Protein AF-A0A8S0FLB4-F1 (afdb_monomer)

InterPro domains:
  IPR004291 Transposase IS66, central domain [PF03050] (72-172)
  IPR024474 Transposase IS66, zinc-finger binding domain of [PF13005] (16-58)
  IPR052344 Transposase-related protein [PTHR33678] (13-172)

Organism: Escherichia coli (NCBI:txid562)

Mean predicted aligned error: 14.9 Å

Solvent-accessible surface area (backbone atoms only — not comparable to full-atom values): 14509 Å² total; per-residue (Å²): 140,71,99,75,77,83,82,84,63,90,78,92,68,81,71,55,34,93,88,78,64,34,60,53,43,86,70,49,72,49,78,48,67,27,43,29,47,55,95,92,38,83,42,77,51,73,49,75,40,56,32,28,32,22,81,78,73,72,47,76,48,59,72,79,78,80,90,58,91,51,82,94,46,49,61,30,67,52,36,52,51,47,57,51,43,36,40,73,76,65,68,39,52,61,66,58,49,26,52,55,36,41,76,73,76,41,87,50,55,53,68,58,55,50,50,51,51,52,54,50,51,63,70,43,41,67,58,51,52,52,46,49,53,61,47,65,73,56,98,57,73,48,73,46,83,45,78,40,85,36,79,42,87,93,67,91,42,71,43,82,38,53,35,43,40,46,33,51,54,93,67,63,90,88,66,82,73,83,78,93,74,86,65,72,44,77,53,75,60,71,84,72,83,83,78,95,70,89,77,79,89,81,81,86,80,79,84,75,82,80,77,77,84,78,79,84,83,86,78,83,90,80,136

Radius of gyration: 29.09 Å; Cα contacts (8 Å, |Δi|>4): 254; chains: 1; bounding box: 71×47×104 Å

Structure (mmCIF, N/CA/C/O backbone):
data_AF-A0A8S0FLB4-F1
#
_entry.id   AF-A0A8S0FLB4-F1
#
loop_
_atom_site.group_PDB
_atom_site.id
_atom_site.type_symbol
_atom_site.label_atom_id
_atom_site.label_alt_id
_atom_site.label_comp_id
_atom_site.label_asym_id
_atom_site.label_entity_id
_atom_site.label_seq_id
_atom_site.pdbx_PDB_ins_code
_atom_site.Cartn_x
_atom_site.Cartn_y
_atom_site.Cartn_z
_atom_site.occupancy
_atom_site.B_iso_or_equiv
_atom_site.auth_seq_id
_atom_site.auth_comp_id
_atom_site.auth_asym_id
_atom_site.auth_atom_id
_atom_site.pdbx_PDB_model_num
ATOM 1 N N . MET A 1 1 ? -33.479 -27.918 29.014 1.00 42.47 1 MET A N 1
ATOM 2 C CA . MET A 1 1 ? -33.124 -26.835 28.073 1.00 42.47 1 MET A CA 1
ATOM 3 C C . MET A 1 1 ? -31.611 -26.759 28.035 1.00 42.47 1 MET A C 1
ATOM 5 O O . MET A 1 1 ? -30.986 -26.329 28.996 1.00 42.47 1 MET A O 1
ATOM 9 N N . THR A 1 2 ? -31.032 -27.385 27.020 1.00 35.00 2 THR A N 1
ATOM 10 C CA . THR A 1 2 ? -29.591 -27.598 26.844 1.00 35.00 2 THR A CA 1
ATOM 11 C C . THR A 1 2 ? -28.918 -26.334 26.304 1.00 35.00 2 THR A C 1
ATOM 13 O O . THR A 1 2 ? -29.552 -25.548 25.613 1.00 35.00 2 THR A O 1
ATOM 16 N N . LYS A 1 3 ? -27.632 -26.158 26.636 1.00 43.69 3 LYS A N 1
ATOM 17 C CA . LYS A 1 3 ? -26.701 -25.032 26.375 1.00 43.69 3 LYS A CA 1
ATOM 18 C C . LYS A 1 3 ? -26.594 -24.497 24.925 1.00 43.69 3 LYS A C 1
ATOM 20 O O . LYS A 1 3 ? -25.716 -23.686 24.654 1.00 43.69 3 LYS A O 1
ATOM 25 N N . SER A 1 4 ? -27.425 -24.956 23.998 1.00 43.59 4 SER A N 1
ATOM 26 C CA . SER A 1 4 ? -27.161 -24.921 22.556 1.00 43.59 4 SER A CA 1
ATOM 27 C C . SER A 1 4 ? -28.023 -23.932 21.763 1.00 43.59 4 SER A C 1
ATOM 29 O O . SER A 1 4 ? -27.709 -23.684 20.604 1.00 43.59 4 SER A O 1
ATOM 31 N N . ASP A 1 5 ? -29.050 -23.328 22.369 1.00 45.19 5 ASP A N 1
ATOM 32 C CA . ASP A 1 5 ? -30.100 -22.634 21.602 1.00 45.19 5 ASP A CA 1
ATOM 33 C C . ASP A 1 5 ? -29.996 -21.093 21.569 1.00 45.19 5 ASP A C 1
ATOM 35 O O . ASP A 1 5 ? -30.849 -20.445 20.977 1.00 45.19 5 ASP A O 1
ATOM 39 N N . CYS A 1 6 ? -28.960 -20.465 22.146 1.00 46.00 6 CYS A N 1
ATOM 40 C CA . CYS A 1 6 ? -28.871 -18.988 22.177 1.00 46.00 6 CYS A CA 1
ATOM 41 C C . CYS A 1 6 ? -28.207 -18.331 20.950 1.00 46.00 6 CYS A C 1
ATOM 43 O O . CYS A 1 6 ? -28.323 -17.119 20.787 1.00 46.00 6 CYS A O 1
ATOM 45 N N . CYS A 1 7 ? -27.494 -19.076 20.096 1.00 41.84 7 CYS A N 1
ATOM 46 C CA . CYS A 1 7 ? -26.566 -18.468 19.124 1.00 41.84 7 CYS A CA 1
ATOM 47 C C . CYS A 1 7 ? -26.988 -18.558 17.645 1.00 41.84 7 CYS A C 1
ATOM 49 O O . CYS A 1 7 ? -26.191 -18.189 16.785 1.00 41.84 7 CYS A O 1
ATOM 51 N N . LEU A 1 8 ? -28.187 -19.057 17.315 1.00 43.34 8 LEU A N 1
ATOM 52 C CA . LEU A 1 8 ? -28.573 -19.348 15.920 1.00 43.34 8 LEU A CA 1
ATOM 53 C C . LEU A 1 8 ? -29.770 -18.559 15.373 1.00 43.34 8 LEU A C 1
ATOM 55 O O . LEU A 1 8 ? -30.334 -18.943 14.349 1.00 43.34 8 LEU A O 1
ATOM 59 N N . GLN A 1 9 ? -30.113 -17.415 15.959 1.00 38.72 9 GLN A N 1
ATOM 60 C CA . GLN A 1 9 ? -30.953 -16.440 15.269 1.00 38.72 9 GLN A CA 1
ATOM 61 C C . GLN A 1 9 ? -30.295 -15.063 15.308 1.00 38.72 9 GLN A C 1
ATOM 63 O O . GLN A 1 9 ? -30.060 -14.495 16.371 1.00 38.72 9 GLN A O 1
ATOM 68 N N . GLY A 1 10 ? -29.974 -14.552 14.115 1.00 46.53 10 GLY A N 1
ATOM 69 C CA . GLY A 1 10 ? -29.808 -13.121 13.917 1.00 46.53 10 GLY A CA 1
ATOM 70 C C . GLY A 1 10 ? -31.076 -12.404 14.375 1.00 46.53 10 GLY A C 1
ATOM 71 O O . GLY A 1 10 ? -32.164 -12.963 14.263 1.00 46.53 10 GLY A O 1
ATOM 72 N N . ASP A 1 11 ? -30.880 -11.191 14.888 1.00 38.53 11 ASP A N 1
ATOM 73 C CA . ASP A 1 11 ? -31.877 -10.237 15.389 1.00 38.53 11 ASP A CA 1
ATOM 74 C C . ASP A 1 11 ? -31.983 -10.182 16.931 1.00 38.53 11 ASP A C 1
ATOM 76 O O . ASP A 1 11 ? -32.753 -10.876 17.586 1.00 38.53 11 ASP A O 1
ATOM 80 N N . THR A 1 12 ? -31.220 -9.250 17.522 1.00 45.72 12 THR A N 1
ATOM 81 C CA . THR A 1 12 ? -31.458 -8.644 18.855 1.00 45.72 12 THR A CA 1
ATOM 82 C C . THR A 1 12 ? -31.572 -9.582 20.074 1.00 45.72 12 THR A C 1
ATOM 84 O O . THR A 1 12 ? -32.340 -9.307 20.993 1.00 45.72 12 THR A O 1
ATOM 87 N N . SER A 1 13 ? -30.770 -10.648 20.161 1.00 51.31 13 SER A N 1
ATOM 88 C CA . SER A 1 13 ? -30.529 -11.350 21.433 1.00 51.31 13 SER A CA 1
ATOM 89 C C . SER A 1 13 ? -29.308 -10.756 22.148 1.00 51.31 13 SER A C 1
ATOM 91 O O . SER A 1 13 ? -28.282 -10.461 21.533 1.00 51.31 13 SER A O 1
ATOM 93 N N . ALA A 1 14 ? -29.429 -10.506 23.455 1.00 57.78 14 ALA A N 1
ATOM 94 C CA . ALA A 1 14 ? -28.338 -9.960 24.260 1.00 57.78 14 ALA A CA 1
ATOM 95 C C . ALA A 1 14 ? -27.097 -10.870 24.154 1.00 57.78 14 ALA A C 1
ATOM 97 O O . ALA A 1 14 ? -27.236 -12.091 24.271 1.00 57.78 14 ALA A O 1
ATOM 98 N N . PRO A 1 15 ? -25.892 -10.315 23.935 1.00 67.88 15 PRO A N 1
ATOM 99 C CA . PRO A 1 15 ? -24.707 -11.127 23.709 1.00 67.88 15 PRO A CA 1
ATOM 100 C C . PRO A 1 15 ? -24.408 -11.957 24.968 1.00 67.88 15 PRO A C 1
ATOM 102 O O . PRO A 1 15 ? -24.283 -11.428 26.074 1.00 67.88 15 PRO A O 1
ATOM 105 N N . CYS A 1 16 ? -24.339 -13.278 24.807 1.00 80.06 16 CYS A N 1
ATOM 106 C CA . CYS A 1 16 ? -24.062 -14.228 25.882 1.00 80.06 16 CYS A CA 1
ATOM 107 C C . CYS A 1 16 ? -22.583 -14.631 25.893 1.00 80.06 16 CYS A C 1
ATOM 109 O O . CYS A 1 16 ? -21.927 -14.692 24.849 1.00 80.06 16 CYS A O 1
ATOM 111 N N . CYS A 1 17 ? -22.040 -14.941 27.071 1.00 81.75 17 CYS A N 1
ATOM 112 C CA . CYS A 1 17 ? -20.651 -15.377 27.186 1.00 81.75 17 CYS A CA 1
ATOM 113 C C . CYS A 1 17 ? -20.422 -16.710 26.441 1.00 81.75 17 CYS A C 1
ATOM 115 O O . CYS A 1 17 ? -21.109 -17.688 26.743 1.00 81.75 17 CYS A O 1
ATOM 117 N N . PRO A 1 18 ? -19.415 -16.814 25.551 1.00 83.25 18 PRO A N 1
ATOM 118 C CA . PRO A 1 18 ? -19.141 -18.040 24.801 1.00 83.25 18 PRO A CA 1
ATOM 119 C C . PRO A 1 18 ? -18.641 -19.199 25.681 1.00 83.25 18 PRO A C 1
ATOM 121 O O . PRO A 1 18 ? -18.664 -20.343 25.242 1.00 83.25 18 PRO A O 1
ATOM 124 N N . ASN A 1 19 ? -18.195 -18.927 26.914 1.00 82.69 19 ASN A N 1
ATOM 125 C CA . ASN A 1 19 ? -17.649 -19.944 27.817 1.00 82.69 19 ASN A CA 1
ATOM 126 C C . ASN A 1 19 ? -18.710 -20.541 28.765 1.00 82.69 19 ASN A C 1
ATOM 128 O O . ASN A 1 19 ? -18.740 -21.747 29.004 1.00 82.69 19 ASN A O 1
ATOM 132 N N . CYS A 1 20 ?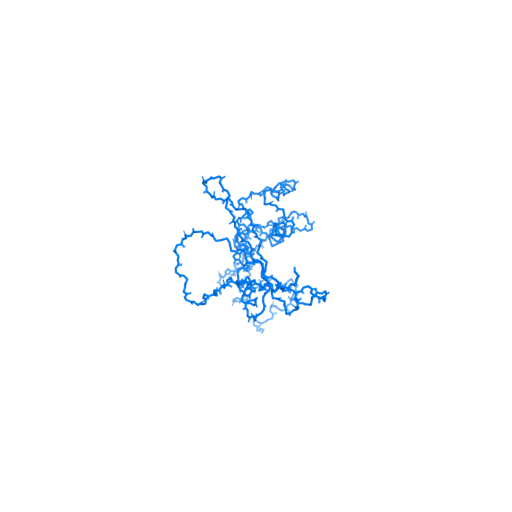 -19.603 -19.708 29.312 1.00 84.69 20 CYS A N 1
ATOM 133 C CA . CYS A 1 20 ? -20.580 -20.135 30.323 1.00 84.69 20 CYS A CA 1
ATOM 134 C C . CYS A 1 20 ? -22.048 -19.849 29.970 1.00 84.69 20 CYS A C 1
ATOM 136 O O . CYS A 1 20 ? -22.928 -20.364 30.656 1.00 84.69 20 CYS A O 1
ATOM 138 N N . GLY A 1 21 ? -22.332 -19.069 28.922 1.00 83.12 21 GLY A N 1
ATOM 139 C CA . GLY A 1 21 ? -23.688 -18.630 28.569 1.00 83.12 21 GLY A CA 1
ATOM 140 C C . GLY A 1 21 ? -24.253 -17.517 29.461 1.00 83.12 21 GLY A C 1
ATOM 141 O O . GLY A 1 21 ? -25.400 -17.124 29.278 1.00 83.12 21 GLY A O 1
ATOM 142 N N . GLY A 1 22 ? -23.468 -17.003 30.415 1.00 85.12 22 GLY A N 1
ATOM 143 C CA . GLY A 1 22 ? -23.874 -15.926 31.317 1.00 85.12 22 GLY A CA 1
ATOM 144 C C . GLY A 1 22 ? -24.030 -14.568 30.625 1.00 85.12 22 GLY A C 1
ATOM 145 O O . GLY A 1 22 ? -23.535 -14.353 29.514 1.00 85.12 22 GLY A O 1
ATOM 146 N N . SER A 1 23 ? -24.695 -13.637 31.311 1.00 85.81 23 SER A N 1
ATOM 147 C CA . SER A 1 23 ? -24.874 -12.255 30.855 1.00 85.81 23 SER A CA 1
ATOM 148 C C . SER A 1 23 ? -23.545 -11.504 30.773 1.00 85.81 23 SER A C 1
ATOM 150 O O . SER A 1 23 ? -22.655 -11.688 31.611 1.00 85.81 23 SER A O 1
ATOM 152 N N . LEU A 1 24 ? -23.435 -10.633 29.774 1.00 87.81 24 LEU A N 1
ATOM 153 C CA . LEU A 1 24 ? -22.288 -9.765 29.553 1.00 87.81 24 LEU A CA 1
ATOM 154 C C . LEU A 1 24 ? -22.575 -8.349 30.066 1.00 87.81 24 LEU A C 1
ATOM 156 O O . LEU A 1 24 ? -23.617 -7.772 29.761 1.00 87.81 24 LEU A O 1
ATOM 160 N N . SER A 1 25 ? -21.646 -7.795 30.843 1.00 88.12 25 SER A N 1
ATOM 161 C CA . SER A 1 25 ? -21.646 -6.397 31.275 1.00 88.12 25 SER A CA 1
ATOM 162 C C . SER A 1 25 ? -20.598 -5.603 30.503 1.00 88.12 25 SER A C 1
ATOM 164 O O . SER A 1 25 ? -19.469 -6.069 30.335 1.00 88.12 25 SER A O 1
ATOM 166 N N . TYR A 1 26 ? -20.945 -4.386 30.093 1.00 90.12 26 TYR A N 1
ATOM 167 C CA . TYR A 1 26 ? -20.016 -3.480 29.425 1.00 90.12 26 TYR A CA 1
ATOM 168 C C . TYR A 1 26 ? -18.814 -3.149 30.322 1.00 90.12 26 TYR A C 1
ATOM 170 O O . TYR A 1 26 ? -18.984 -2.771 31.481 1.00 90.12 26 TYR A O 1
ATOM 178 N N . LEU A 1 27 ? -17.605 -3.281 29.773 1.00 90.94 27 LEU A N 1
ATOM 179 C CA . LEU A 1 27 ? -16.347 -2.965 30.457 1.00 90.94 27 LEU A CA 1
ATOM 180 C C . LEU A 1 27 ? -15.672 -1.721 29.867 1.00 90.94 27 LEU A C 1
ATOM 182 O O . LEU A 1 27 ? -15.062 -0.939 30.592 1.00 90.94 27 LEU A O 1
ATOM 186 N N . GLY A 1 28 ? -15.747 -1.544 28.549 1.00 91.44 28 GLY A N 1
ATOM 187 C CA . GLY A 1 28 ? -15.096 -0.439 27.850 1.00 91.44 28 GLY A CA 1
ATOM 188 C C . GLY A 1 28 ? -15.087 -0.645 26.342 1.00 91.44 28 GLY A C 1
ATOM 189 O O . GLY A 1 28 ? -15.639 -1.616 25.838 1.00 91.44 28 GLY A O 1
ATOM 190 N N . GLU A 1 29 ? -14.406 0.227 25.611 1.00 91.94 29 GLU A N 1
ATOM 191 C CA . GLU A 1 29 ? -14.283 0.132 24.157 1.00 91.94 29 GLU A CA 1
ATOM 192 C C . GLU A 1 29 ? -12.835 0.334 23.705 1.00 91.94 29 GLU A C 1
ATOM 194 O O . GLU A 1 29 ? -12.103 1.153 24.258 1.00 91.94 29 GLU A O 1
ATOM 199 N N . ASP A 1 30 ? -12.416 -0.415 22.683 1.00 90.12 30 ASP A N 1
ATOM 200 C CA . ASP A 1 30 ? -11.201 -0.114 21.928 1.00 90.12 30 ASP A CA 1
ATOM 201 C C . ASP A 1 30 ? -11.575 0.552 20.612 1.00 90.12 30 ASP A C 1
ATOM 203 O O . ASP A 1 30 ? -12.283 -0.026 19.782 1.00 90.12 30 ASP A O 1
ATOM 207 N N . ILE A 1 31 ? -11.026 1.739 20.385 1.00 89.12 31 ILE A N 1
ATOM 208 C CA . ILE A 1 31 ? -11.224 2.499 19.157 1.00 89.12 31 ILE A CA 1
ATOM 209 C C . ILE A 1 31 ? -9.984 2.364 18.286 1.00 89.12 31 ILE A C 1
ATOM 211 O O . ILE A 1 31 ? -8.858 2.550 18.748 1.00 89.12 31 ILE A O 1
ATOM 215 N N . ALA A 1 32 ? -10.186 2.086 17.004 1.00 88.69 32 ALA A N 1
ATOM 216 C CA . ALA A 1 32 ? -9.110 2.120 16.033 1.00 88.69 32 ALA A CA 1
ATOM 217 C C . ALA A 1 32 ? -9.559 2.823 14.751 1.00 88.69 32 ALA A C 1
ATOM 219 O O . ALA A 1 32 ? -10.580 2.472 14.162 1.00 88.69 32 ALA A O 1
ATOM 220 N N . GLU A 1 33 ? -8.768 3.791 14.301 1.00 90.50 33 GLU A N 1
ATOM 221 C CA . GLU A 1 33 ? -9.057 4.594 13.113 1.00 90.50 33 GLU A CA 1
ATOM 222 C C . GLU A 1 33 ? -8.217 4.142 11.919 1.00 90.50 33 GLU A C 1
ATOM 224 O O . GLU A 1 33 ? -7.073 3.695 12.072 1.00 90.50 33 GLU A O 1
ATOM 229 N N . GLN A 1 34 ? -8.805 4.230 10.726 1.00 91.56 34 GLN A N 1
ATOM 230 C CA . GLN A 1 34 ? -8.146 3.944 9.456 1.00 91.56 34 GLN A CA 1
ATOM 231 C C . GLN A 1 34 ? -8.560 4.967 8.402 1.00 91.56 34 GLN A C 1
ATOM 233 O O . GLN A 1 34 ? -9.740 5.256 8.237 1.00 91.56 34 GLN A O 1
ATOM 238 N N . LEU A 1 35 ? -7.591 5.484 7.660 1.00 93.56 35 LEU A N 1
ATOM 239 C CA . LEU A 1 35 ? -7.797 6.352 6.515 1.00 93.56 35 LEU A CA 1
ATOM 240 C C . LEU A 1 35 ? -8.009 5.503 5.258 1.00 93.56 35 LEU A C 1
ATOM 242 O O . LEU A 1 35 ? -7.109 4.773 4.841 1.00 93.56 35 LEU A O 1
ATOM 246 N N . GLU A 1 36 ? -9.175 5.636 4.637 1.00 93.44 36 GLU A N 1
ATOM 247 C CA . GLU A 1 36 ? -9.563 4.898 3.439 1.00 93.44 36 GLU A CA 1
ATOM 248 C C . GLU A 1 36 ? -9.956 5.847 2.306 1.00 93.44 36 GLU A C 1
ATOM 250 O O . GLU A 1 36 ? -10.497 6.931 2.534 1.00 93.44 36 GLU A O 1
ATOM 255 N N . LEU A 1 37 ? -9.702 5.426 1.067 1.00 91.62 37 LEU A N 1
ATOM 256 C CA . LEU A 1 37 ? -10.166 6.127 -0.125 1.00 91.62 37 LEU A CA 1
ATOM 257 C C . LEU A 1 37 ? -11.398 5.416 -0.697 1.00 91.62 37 LEU A C 1
ATOM 259 O O . LEU A 1 37 ? -11.286 4.360 -1.317 1.00 91.62 37 LEU A O 1
ATOM 263 N N . MET A 1 38 ? -12.578 6.009 -0.518 1.00 88.62 38 MET A N 1
ATOM 264 C CA . MET A 1 38 ? -13.850 5.473 -1.008 1.00 88.62 38 MET A CA 1
ATOM 265 C C . MET A 1 38 ? -14.463 6.420 -2.031 1.00 88.62 38 MET A C 1
ATOM 267 O O . MET A 1 38 ? -14.757 7.569 -1.708 1.00 88.62 38 MET A O 1
ATOM 271 N N . ARG A 1 39 ? -14.706 5.935 -3.257 1.00 86.19 39 ARG A N 1
ATOM 272 C CA . ARG A 1 39 ? -15.310 6.735 -4.344 1.00 86.19 39 ARG A CA 1
ATOM 273 C C . ARG A 1 39 ? -14.585 8.079 -4.545 1.00 86.19 39 ARG A C 1
ATOM 275 O O . ARG A 1 39 ? -15.220 9.124 -4.626 1.00 86.19 39 ARG A O 1
ATOM 282 N N . SER A 1 40 ? -13.251 8.039 -4.556 1.00 84.06 40 SER A N 1
ATOM 283 C CA . SER A 1 40 ? -12.369 9.214 -4.687 1.00 84.06 40 SER A CA 1
ATOM 284 C C . SER A 1 40 ? -12.436 10.233 -3.542 1.00 84.06 40 SER A C 1
ATOM 286 O O . SER A 1 40 ? -11.874 11.315 -3.673 1.00 84.06 40 SER A O 1
ATOM 288 N N . ALA A 1 41 ? -13.076 9.897 -2.421 1.00 89.19 41 ALA A N 1
ATOM 289 C CA . ALA A 1 41 ? -13.099 10.717 -1.218 1.00 89.19 41 ALA A CA 1
ATOM 290 C C . ALA A 1 41 ? -12.358 10.018 -0.078 1.00 89.19 41 ALA A C 1
ATOM 292 O O . ALA A 1 41 ? -12.551 8.823 0.173 1.00 89.19 41 ALA A O 1
ATOM 293 N N . PHE A 1 42 ? -11.526 10.776 0.629 1.00 92.38 42 PHE A N 1
ATOM 294 C CA . PHE A 1 42 ? -10.889 10.307 1.849 1.00 92.38 42 PHE A CA 1
ATOM 295 C C . PHE A 1 42 ? -11.908 10.226 2.982 1.00 92.38 42 PHE A C 1
ATOM 297 O O . PHE A 1 42 ? -12.684 11.155 3.211 1.00 92.38 42 PHE A O 1
ATOM 304 N N . ARG A 1 43 ? -11.914 9.097 3.688 1.00 92.31 43 ARG A N 1
ATOM 305 C CA . ARG A 1 43 ? -12.780 8.847 4.840 1.00 92.31 43 ARG A CA 1
ATOM 306 C C . ARG A 1 43 ? -11.974 8.223 5.962 1.00 92.31 43 ARG A C 1
ATOM 308 O O . ARG A 1 43 ? -11.092 7.406 5.715 1.00 92.31 43 ARG A O 1
ATOM 315 N N . VAL A 1 44 ? -12.320 8.574 7.194 1.00 93.38 44 VAL A N 1
ATOM 316 C CA . VAL A 1 44 ? -11.804 7.896 8.383 1.00 93.38 44 VAL A CA 1
ATOM 317 C C . VAL A 1 44 ? -12.826 6.848 8.804 1.00 93.38 44 VAL A C 1
ATOM 319 O O . VAL A 1 44 ? -13.957 7.173 9.160 1.00 93.38 44 VAL A O 1
ATOM 322 N N . ILE A 1 45 ? -12.439 5.580 8.725 1.00 90.88 45 ILE A N 1
ATOM 323 C CA . ILE A 1 45 ? -13.215 4.449 9.221 1.00 90.88 45 ILE A CA 1
ATOM 324 C C . ILE A 1 45 ? -12.798 4.216 10.669 1.00 90.88 45 ILE A C 1
ATOM 326 O O . ILE A 1 45 ? -11.675 3.789 10.947 1.00 90.88 45 ILE A O 1
ATOM 330 N N . ARG A 1 46 ? -13.712 4.500 11.596 1.00 91.88 46 ARG A N 1
ATOM 331 C CA . ARG A 1 46 ? -13.535 4.239 13.024 1.00 91.88 46 ARG A CA 1
ATOM 332 C C . ARG A 1 46 ? -14.148 2.885 13.361 1.00 91.88 46 ARG A C 1
ATOM 334 O O . ARG A 1 46 ? -15.360 2.714 13.291 1.00 91.88 46 ARG A O 1
ATOM 341 N N . THR A 1 47 ? -13.306 1.922 13.718 1.00 89.62 47 THR A N 1
ATOM 342 C CA . THR A 1 47 ? -13.747 0.620 14.225 1.00 89.62 47 THR A CA 1
ATOM 343 C C . THR A 1 47 ? -13.794 0.686 15.744 1.00 89.62 47 THR A C 1
ATOM 345 O O . THR A 1 47 ? -12.753 0.856 16.380 1.00 89.62 47 THR A O 1
ATOM 348 N N . VAL A 1 48 ? -14.989 0.555 16.315 1.00 91.75 48 VAL A N 1
ATOM 349 C CA . VAL A 1 48 ? -15.203 0.478 17.764 1.00 91.75 48 VAL A CA 1
ATOM 350 C C . VAL A 1 48 ? -15.409 -0.986 18.135 1.00 91.75 48 VAL A C 1
ATOM 352 O O . VAL A 1 48 ? -16.253 -1.664 17.552 1.00 91.75 48 VAL A O 1
ATOM 355 N N . ARG A 1 49 ? -14.592 -1.495 19.057 1.00 90.00 49 ARG A N 1
ATOM 356 C CA . ARG A 1 49 ? -14.675 -2.869 19.562 1.00 90.00 49 ARG A CA 1
ATOM 357 C C . ARG A 1 49 ? -14.958 -2.829 21.049 1.00 90.00 49 ARG A C 1
ATOM 359 O O . ARG A 1 49 ? -14.042 -2.641 21.851 1.00 90.00 49 ARG A O 1
ATOM 366 N N . GLU A 1 50 ? -16.219 -3.021 21.394 1.00 92.06 50 GLU A N 1
ATOM 367 C CA . GLU A 1 50 ? -16.658 -3.103 22.780 1.00 92.06 50 GLU A CA 1
ATOM 368 C C . GLU A 1 50 ? -16.045 -4.318 23.479 1.00 92.06 50 GLU A C 1
ATOM 370 O O . GLU A 1 50 ? -15.956 -5.418 22.925 1.00 92.06 50 GLU A O 1
ATOM 375 N N . LYS A 1 51 ? -15.614 -4.090 24.712 1.00 91.25 51 LYS A N 1
ATOM 376 C CA . LYS A 1 51 ? -15.168 -5.091 25.665 1.00 91.25 51 LYS A CA 1
ATOM 377 C C . LYS A 1 51 ? -16.304 -5.336 26.632 1.00 91.25 51 LYS A C 1
ATOM 379 O O . LYS A 1 51 ? -16.818 -4.407 27.255 1.00 91.25 51 LYS A O 1
ATOM 384 N N . HIS A 1 52 ? -16.624 -6.603 26.797 1.00 90.31 52 HIS A N 1
ATOM 385 C CA . HIS A 1 52 ? -17.634 -7.063 27.725 1.00 90.31 52 HIS A CA 1
ATOM 386 C C . HIS A 1 52 ? -16.999 -8.021 28.726 1.00 90.31 52 HIS A C 1
ATOM 388 O O . HIS A 1 52 ? -16.149 -8.826 28.357 1.00 90.31 52 HIS A O 1
ATOM 394 N N . ALA A 1 53 ? -17.392 -7.942 29.990 1.00 90.69 53 ALA A N 1
ATOM 395 C CA . ALA A 1 53 ? -17.004 -8.895 31.024 1.00 90.69 53 ALA A CA 1
ATOM 396 C C . ALA A 1 53 ? -18.201 -9.788 31.361 1.00 90.69 53 ALA A C 1
ATOM 398 O O . ALA A 1 53 ? -19.332 -9.311 31.445 1.00 90.69 53 ALA A O 1
ATOM 399 N N . CYS A 1 54 ? -17.979 -11.087 31.535 1.00 90.12 54 CYS A N 1
ATOM 400 C CA . CYS A 1 54 ? -19.034 -11.980 31.996 1.00 90.12 54 CYS A CA 1
ATOM 401 C C . CYS A 1 54 ? -19.197 -11.895 33.513 1.00 90.12 54 CYS A C 1
ATOM 403 O O . CYS A 1 54 ? -18.232 -12.084 34.244 1.00 90.12 54 CYS A O 1
ATOM 405 N N . THR A 1 55 ? -2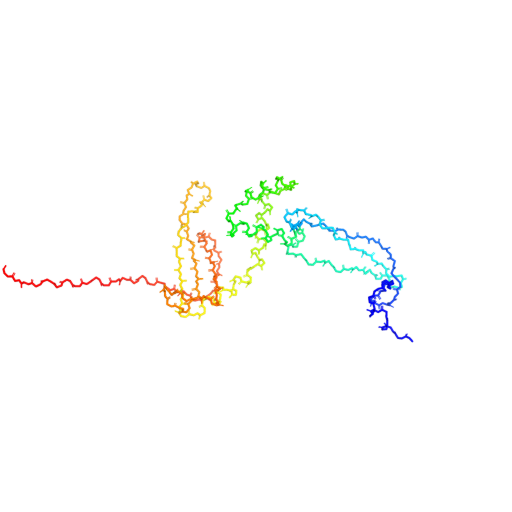0.431 -11.724 33.984 1.00 86.88 55 THR A N 1
ATOM 406 C CA . THR A 1 55 ? -20.745 -11.622 35.419 1.00 86.88 55 THR A CA 1
ATOM 407 C C . THR A 1 55 ? -20.650 -12.944 36.190 1.00 86.88 55 THR A C 1
ATOM 409 O O . THR A 1 55 ? -20.739 -12.938 37.412 1.00 86.88 55 THR A O 1
ATOM 412 N N . GLN A 1 56 ? -20.515 -14.087 35.504 1.00 87.38 56 GLN A N 1
ATOM 413 C CA . GLN A 1 56 ? -20.476 -15.416 36.134 1.00 87.38 56 GLN A CA 1
ATOM 414 C C . GLN A 1 56 ? -19.081 -16.044 36.193 1.00 87.38 56 GLN A C 1
ATOM 416 O O . GLN A 1 56 ? -18.836 -16.896 37.041 1.00 87.38 56 GLN A O 1
ATOM 421 N N . CYS A 1 57 ? -18.193 -15.702 35.259 1.00 88.50 57 CYS A N 1
ATOM 422 C CA . CYS A 1 57 ? -16.882 -16.346 35.131 1.00 88.50 57 CYS A CA 1
ATOM 423 C C . CYS A 1 57 ? -15.728 -15.354 34.957 1.00 88.50 57 CYS A C 1
ATOM 425 O O . CYS A 1 57 ? -14.620 -15.782 34.643 1.00 88.50 57 CYS A O 1
ATOM 427 N N . ASP A 1 58 ? -16.000 -14.050 35.088 1.00 85.69 58 ASP A N 1
ATOM 428 C CA . ASP A 1 58 ? -15.047 -12.941 34.942 1.00 85.69 58 ASP A CA 1
ATOM 429 C C . ASP A 1 58 ? -14.250 -12.935 33.621 1.00 85.69 58 ASP A C 1
ATOM 431 O O . ASP A 1 58 ? -13.249 -12.234 33.468 1.00 85.69 58 ASP A O 1
ATOM 435 N N . ALA A 1 59 ? -14.705 -13.693 32.617 1.00 87.25 59 ALA A N 1
ATOM 436 C CA . ALA A 1 59 ? -14.075 -13.744 31.307 1.00 87.25 59 ALA A CA 1
ATOM 437 C C . ALA A 1 59 ? -14.354 -12.459 30.517 1.00 87.25 59 ALA A C 1
ATOM 439 O O . ALA A 1 59 ? -15.508 -12.046 30.373 1.00 87.25 59 ALA A O 1
ATOM 440 N N . ILE A 1 60 ? -13.300 -11.868 29.950 1.00 88.38 60 ILE A N 1
ATOM 441 C CA . ILE A 1 60 ? -13.399 -10.710 29.058 1.00 88.38 60 ILE A CA 1
ATOM 442 C C . ILE A 1 60 ? -13.615 -11.204 27.628 1.00 88.38 60 ILE A C 1
ATOM 444 O O . ILE A 1 60 ? -12.800 -11.942 27.074 1.00 88.38 60 ILE A O 1
ATOM 448 N N . VAL A 1 61 ? -14.716 -10.771 27.027 1.00 87.69 61 VAL A N 1
ATOM 449 C CA . VAL A 1 61 ? -15.126 -11.083 25.662 1.00 87.69 61 VAL A CA 1
ATOM 450 C C . VAL A 1 61 ? -15.010 -9.815 24.826 1.00 87.69 61 VAL A C 1
ATOM 452 O O . VAL A 1 61 ? -15.554 -8.766 25.169 1.00 87.69 61 VAL A O 1
ATOM 455 N N . GLN A 1 62 ? -14.299 -9.915 23.709 1.00 87.62 62 GLN A N 1
ATOM 456 C CA . GLN A 1 62 ? -14.165 -8.839 22.735 1.00 87.62 62 GLN A CA 1
ATOM 457 C C . GLN A 1 62 ? -14.183 -9.438 21.330 1.00 87.62 62 GLN A C 1
ATOM 459 O O . GLN A 1 62 ? -13.614 -10.506 21.098 1.00 87.62 62 GLN A O 1
ATOM 464 N N . ALA A 1 63 ? -14.802 -8.736 20.379 1.00 84.81 63 ALA A N 1
ATOM 465 C CA . ALA A 1 63 ? -14.711 -9.112 18.975 1.00 84.81 63 ALA A CA 1
ATOM 466 C C . ALA A 1 63 ? -13.244 -9.054 18.488 1.00 84.81 63 ALA A C 1
ATOM 468 O O . ALA A 1 63 ? -12.516 -8.102 18.821 1.00 84.81 63 ALA A O 1
ATOM 469 N N . PRO A 1 64 ? -12.792 -10.039 17.688 1.00 84.62 64 PRO A N 1
ATOM 470 C CA . PRO A 1 64 ? -11.445 -10.025 17.135 1.00 84.62 64 PRO A CA 1
ATOM 471 C C . PRO A 1 64 ? -11.222 -8.757 16.305 1.00 84.62 64 PRO A C 1
ATOM 473 O O . PRO A 1 64 ? -12.133 -8.241 15.654 1.00 84.62 64 PRO A O 1
ATOM 476 N N . ALA A 1 65 ? -10.001 -8.223 16.351 1.00 83.81 65 ALA A N 1
ATOM 477 C CA . ALA A 1 65 ? -9.653 -7.062 15.542 1.00 83.81 65 ALA A CA 1
ATOM 478 C C . ALA A 1 65 ? -9.774 -7.406 14.046 1.00 83.81 65 ALA A C 1
ATOM 480 O O . ALA A 1 65 ? -9.330 -8.484 13.643 1.00 83.81 65 ALA A O 1
ATOM 481 N N . PRO A 1 66 ? -10.328 -6.509 13.209 1.00 82.38 66 PRO A N 1
ATOM 482 C CA . PRO A 1 66 ? -10.352 -6.739 11.774 1.00 82.38 66 PRO A CA 1
ATOM 483 C C . PRO A 1 66 ? -8.921 -6.817 11.239 1.00 82.38 66 PRO A C 1
ATOM 485 O O . PRO A 1 66 ? -8.047 -6.039 11.639 1.00 82.38 66 PRO A O 1
ATOM 488 N N . SER A 1 67 ? -8.686 -7.745 10.314 1.00 84.12 67 SER A N 1
ATOM 489 C CA . SER A 1 67 ? -7.397 -7.875 9.642 1.00 84.12 67 SER A CA 1
ATOM 490 C C . SER A 1 67 ? -7.076 -6.601 8.867 1.00 84.12 67 SER A C 1
ATOM 492 O O . SER A 1 67 ? -7.920 -6.078 8.136 1.00 84.12 67 SER A O 1
ATOM 494 N N . ARG A 1 68 ? -5.838 -6.124 8.985 1.00 84.38 68 ARG A N 1
ATOM 495 C CA . ARG A 1 68 ? -5.338 -4.967 8.237 1.00 84.38 68 ARG A CA 1
ATOM 496 C C . ARG A 1 68 ? -4.231 -5.422 7.299 1.00 84.38 68 ARG A C 1
ATOM 498 O O . ARG A 1 68 ? -3.461 -6.285 7.712 1.00 84.38 68 ARG A O 1
ATOM 505 N N . PRO A 1 69 ? -4.099 -4.824 6.099 1.00 84.00 69 PRO A N 1
ATOM 506 C CA . PRO A 1 69 ? -2.964 -5.110 5.234 1.00 84.00 69 PRO A CA 1
ATOM 507 C C . PRO A 1 69 ? -1.662 -4.827 5.978 1.00 84.00 69 PRO A C 1
ATOM 509 O O . PRO A 1 69 ? -0.876 -5.730 6.204 1.00 84.00 69 PRO A O 1
ATOM 512 N N . ILE A 1 70 ? -1.459 -3.601 6.461 1.00 86.56 70 ILE A N 1
ATOM 513 C CA . ILE A 1 70 ? -0.277 -3.238 7.249 1.00 86.56 70 ILE A CA 1
ATOM 514 C C . ILE A 1 70 ? -0.645 -3.259 8.734 1.00 86.56 70 ILE A C 1
ATOM 516 O O . ILE A 1 70 ? -1.521 -2.506 9.172 1.00 86.56 70 ILE A O 1
ATOM 520 N N . GLU A 1 71 ? 0.044 -4.088 9.520 1.00 81.50 71 GLU 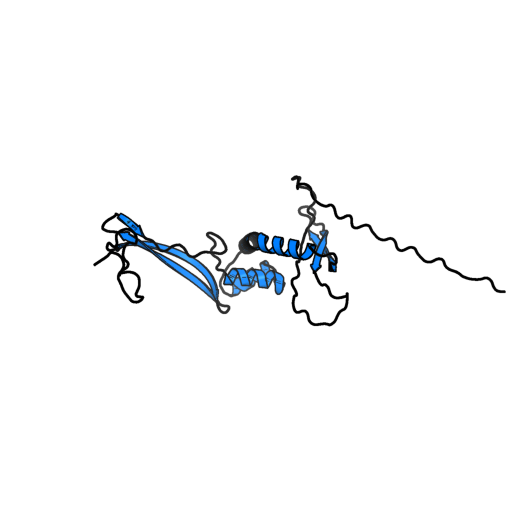A N 1
ATOM 521 C CA . GLU A 1 71 ? -0.146 -4.143 10.971 1.00 81.50 71 GLU A CA 1
ATOM 522 C C . GLU A 1 71 ? 0.076 -2.772 11.607 1.00 81.50 71 GLU A C 1
ATOM 524 O O . GLU A 1 71 ? 1.075 -2.100 11.347 1.00 81.50 71 GLU A O 1
ATOM 529 N N . ARG A 1 72 ? -0.880 -2.350 12.447 1.00 81.06 72 ARG A N 1
ATOM 530 C CA . ARG A 1 72 ? -0.866 -1.052 13.152 1.00 81.06 72 ARG A CA 1
ATOM 531 C C . ARG A 1 72 ? -0.773 0.171 12.223 1.00 81.06 72 ARG A C 1
ATOM 533 O O . ARG A 1 72 ? -0.581 1.285 12.704 1.00 81.06 72 ARG A O 1
ATOM 540 N N . GLY A 1 73 ? -0.929 -0.015 10.912 1.00 84.56 73 GLY A N 1
ATOM 541 C CA . GLY A 1 73 ? -0.954 1.061 9.934 1.00 84.56 73 GLY A CA 1
ATOM 542 C C . GLY A 1 73 ? -2.263 1.845 9.986 1.00 84.56 73 GLY A C 1
ATOM 543 O O . GLY A 1 73 ? -3.320 1.299 10.313 1.00 84.56 73 GLY A O 1
ATOM 544 N N . ILE A 1 74 ? -2.177 3.128 9.629 1.00 89.50 74 ILE A N 1
ATOM 545 C CA . ILE A 1 74 ? -3.347 4.004 9.486 1.00 89.50 74 ILE A CA 1
ATOM 546 C C . ILE A 1 74 ? -4.038 3.836 8.129 1.00 89.50 74 ILE A C 1
ATOM 548 O O . ILE A 1 74 ? -5.198 4.191 8.005 1.00 89.50 74 ILE A O 1
ATOM 552 N N . ALA A 1 75 ? -3.356 3.317 7.105 1.00 92.50 75 ALA A N 1
ATOM 553 C CA . ALA A 1 75 ? -3.928 3.183 5.769 1.00 92.50 75 ALA A CA 1
ATOM 554 C C . ALA A 1 75 ? -4.860 1.970 5.673 1.00 92.50 75 ALA A C 1
ATOM 556 O O . ALA A 1 75 ? -4.513 0.865 6.103 1.00 92.50 75 ALA A O 1
ATOM 557 N N . GLY A 1 76 ? -6.028 2.176 5.077 1.00 92.31 76 GLY A N 1
ATOM 558 C CA . GLY A 1 76 ? -6.902 1.102 4.636 1.00 92.31 76 GLY A CA 1
ATOM 559 C C . GLY A 1 76 ? -6.490 0.526 3.269 1.00 92.31 76 GLY A C 1
ATOM 560 O O . GLY A 1 76 ? -5.599 1.056 2.590 1.00 92.31 76 GLY A O 1
ATOM 561 N N . PRO A 1 77 ? -7.096 -0.605 2.869 1.00 92.12 77 PRO A N 1
ATOM 562 C CA . PRO A 1 77 ? -6.727 -1.333 1.657 1.00 92.12 77 PRO A CA 1
ATOM 563 C C . PRO A 1 77 ? -6.967 -0.532 0.369 1.00 92.12 77 PRO A C 1
ATOM 565 O O . PRO A 1 77 ? -6.126 -0.577 -0.531 1.00 92.12 77 PRO A O 1
ATOM 568 N N . GLY A 1 78 ? -8.060 0.228 0.271 1.00 92.81 78 GLY A N 1
ATOM 569 C CA . GLY A 1 78 ? -8.382 1.032 -0.908 1.00 92.81 78 GLY A CA 1
ATOM 570 C C . GLY A 1 78 ? -7.386 2.167 -1.128 1.00 92.81 78 GLY A C 1
ATOM 571 O O . GLY A 1 78 ? -6.976 2.425 -2.265 1.00 92.81 78 GLY A O 1
ATOM 572 N N . LEU A 1 79 ? -6.917 2.796 -0.045 1.00 94.81 79 LEU A N 1
ATOM 573 C CA . LEU A 1 79 ? -5.855 3.800 -0.136 1.00 94.81 79 LEU A CA 1
ATOM 574 C C . LEU A 1 79 ? -4.533 3.182 -0.618 1.00 94.81 79 LEU A C 1
ATOM 576 O O . LEU A 1 79 ? -3.897 3.719 -1.527 1.00 94.81 79 LEU A O 1
ATOM 580 N N . LEU A 1 80 ? -4.131 2.039 -0.055 1.00 95.06 80 LEU A N 1
ATOM 581 C CA . LEU A 1 80 ? -2.908 1.341 -0.468 1.00 95.06 80 LEU A CA 1
ATOM 582 C C . LEU A 1 80 ? -2.963 0.921 -1.943 1.00 95.06 80 LEU A C 1
ATOM 584 O O . LEU A 1 80 ? -2.012 1.164 -2.691 1.00 95.06 80 LEU A O 1
ATOM 588 N N . ALA A 1 81 ? -4.098 0.375 -2.386 1.00 94.62 81 ALA A N 1
ATOM 589 C CA . ALA A 1 81 ? -4.317 0.004 -3.781 1.00 94.62 81 ALA A CA 1
ATOM 590 C C . ALA A 1 81 ? -4.192 1.212 -4.722 1.00 94.62 81 ALA A C 1
ATOM 592 O O . ALA A 1 81 ? -3.540 1.114 -5.768 1.00 94.62 81 ALA A O 1
ATOM 593 N N . ARG A 1 82 ? -4.750 2.372 -4.341 1.00 95.25 82 ARG A N 1
ATOM 594 C CA . ARG A 1 82 ? -4.612 3.609 -5.122 1.00 95.25 82 ARG A CA 1
ATOM 595 C C . ARG A 1 82 ? -3.157 4.055 -5.214 1.00 95.25 82 ARG A C 1
ATOM 597 O O . ARG A 1 82 ? -2.694 4.332 -6.316 1.00 95.25 82 ARG A O 1
ATOM 604 N N . VAL A 1 83 ? -2.431 4.086 -4.096 1.00 95.69 83 VAL A N 1
ATOM 605 C CA . VAL A 1 83 ? -1.021 4.517 -4.064 1.00 95.69 83 VAL A CA 1
ATOM 606 C C . VAL A 1 83 ? -0.156 3.660 -4.992 1.00 95.69 83 VAL A C 1
ATOM 608 O O . VAL A 1 83 ? 0.637 4.199 -5.774 1.00 95.69 83 VAL A O 1
ATOM 611 N N . LEU A 1 84 ? -0.329 2.334 -4.945 1.00 95.75 84 LEU A N 1
ATOM 612 C CA . LEU A 1 84 ? 0.400 1.394 -5.800 1.00 95.75 84 LEU A CA 1
ATOM 613 C C . LEU A 1 84 ? 0.019 1.553 -7.274 1.00 95.75 84 LEU A C 1
ATOM 615 O O . LEU A 1 84 ? 0.904 1.704 -8.116 1.00 95.75 84 LEU A O 1
ATOM 619 N N . THR A 1 85 ? -1.277 1.582 -7.584 1.00 95.31 85 THR A N 1
ATOM 620 C CA . THR A 1 85 ? -1.764 1.717 -8.966 1.00 95.31 85 THR A CA 1
ATOM 621 C C . THR A 1 85 ? -1.300 3.035 -9.575 1.00 95.31 85 THR A C 1
ATOM 623 O O . THR A 1 85 ? -0.722 3.048 -10.659 1.00 95.31 85 THR A O 1
ATOM 626 N N . SER A 1 86 ? -1.435 4.145 -8.847 1.00 95.31 86 SER A N 1
ATOM 627 C CA . SER A 1 86 ? -0.959 5.440 -9.323 1.00 95.31 86 SER A CA 1
ATOM 628 C C . SER A 1 86 ? 0.552 5.468 -9.521 1.00 95.31 86 SER A C 1
ATOM 630 O O . SER A 1 86 ? 1.023 6.078 -10.476 1.00 95.31 86 SER A O 1
ATOM 632 N N . LYS A 1 87 ? 1.333 4.795 -8.668 1.00 95.38 87 LYS A N 1
ATOM 633 C CA . LYS A 1 87 ? 2.794 4.750 -8.811 1.00 95.38 87 LYS A CA 1
ATOM 634 C C . LYS A 1 87 ? 3.231 3.926 -10.020 1.00 95.38 87 LYS A C 1
ATOM 636 O O . LYS A 1 87 ? 4.097 4.375 -10.768 1.00 95.38 87 LYS A O 1
ATOM 641 N N . TYR A 1 88 ? 2.682 2.724 -10.168 1.00 93.19 88 TYR A N 1
ATOM 642 C CA . TYR A 1 88 ? 3.206 1.723 -11.097 1.00 93.19 88 TYR A CA 1
ATOM 643 C C . TYR A 1 88 ? 2.446 1.660 -12.425 1.00 93.19 88 TYR A C 1
ATOM 645 O O . TYR A 1 88 ? 3.089 1.484 -13.453 1.00 93.19 88 TYR A O 1
ATOM 653 N N . ALA A 1 89 ? 1.123 1.840 -12.423 1.00 93.62 89 ALA A N 1
ATOM 654 C CA . ALA A 1 89 ? 0.302 1.805 -13.637 1.00 93.62 89 ALA A CA 1
ATOM 655 C C . ALA A 1 89 ? 0.104 3.198 -14.256 1.00 93.62 89 ALA A C 1
ATOM 657 O O . ALA A 1 89 ? 0.108 3.336 -15.472 1.00 93.62 89 ALA A O 1
ATOM 658 N N . GLU A 1 90 ? -0.041 4.242 -13.432 1.00 94.69 90 GLU A N 1
ATOM 659 C CA . GLU A 1 90 ? -0.278 5.619 -13.913 1.00 94.69 90 GLU A CA 1
ATOM 660 C C . GLU A 1 90 ? 0.990 6.488 -13.900 1.00 94.69 90 GLU A C 1
ATOM 662 O O . GLU A 1 90 ? 0.926 7.689 -14.159 1.00 94.69 90 GLU A O 1
ATOM 667 N N . HIS A 1 91 ? 2.143 5.912 -13.546 1.00 92.94 91 HIS A N 1
ATOM 668 C CA . HIS A 1 91 ? 3.442 6.594 -13.505 1.00 92.94 91 HIS A CA 1
ATOM 669 C C . HIS A 1 91 ? 3.456 7.909 -12.698 1.00 92.94 91 HIS A C 1
ATOM 671 O O . HIS A 1 91 ? 4.214 8.837 -12.989 1.00 92.94 91 HIS A O 1
ATOM 677 N N . THR A 1 92 ? 2.635 8.002 -11.652 1.00 96.12 92 THR A N 1
ATOM 678 C CA . THR A 1 92 ? 2.553 9.168 -10.770 1.00 96.12 92 THR A CA 1
ATOM 679 C C . THR A 1 92 ? 3.513 8.994 -9.587 1.00 96.12 92 THR A C 1
ATOM 681 O O . THR A 1 92 ? 3.247 8.188 -8.687 1.00 96.12 92 THR A O 1
ATOM 684 N N . PRO A 1 93 ? 4.631 9.743 -9.533 1.00 95.25 93 PRO A N 1
ATOM 685 C CA . PRO A 1 93 ? 5.623 9.599 -8.472 1.00 95.25 93 PRO A CA 1
ATOM 686 C C . PRO A 1 93 ? 5.064 10.017 -7.104 1.00 95.25 93 PRO A C 1
ATOM 688 O O . PRO A 1 93 ? 4.177 10.864 -7.010 1.00 95.25 93 PRO A O 1
ATOM 691 N N . LEU A 1 94 ? 5.628 9.467 -6.022 1.00 96.44 94 LEU A N 1
ATOM 692 C CA . LEU A 1 94 ? 5.095 9.638 -4.659 1.00 96.44 94 LEU A CA 1
ATOM 693 C C . LEU A 1 94 ? 5.019 11.097 -4.188 1.00 96.44 94 LEU A C 1
ATOM 695 O O . LEU A 1 94 ? 4.129 11.436 -3.416 1.00 96.44 94 LEU A O 1
ATOM 699 N N . TYR A 1 95 ? 5.920 11.971 -4.652 1.00 95.88 95 TYR A N 1
ATOM 700 C CA . TYR A 1 95 ? 5.838 13.399 -4.325 1.00 95.88 95 TYR A CA 1
ATOM 701 C C . TYR A 1 95 ? 4.589 14.049 -4.933 1.00 95.88 95 TYR A C 1
ATOM 703 O O . TYR A 1 95 ? 3.896 14.793 -4.253 1.00 95.88 95 TYR A O 1
ATOM 711 N N . ARG A 1 96 ? 4.252 13.700 -6.180 1.00 96.75 96 ARG A N 1
ATOM 712 C CA . ARG A 1 96 ? 3.067 14.219 -6.865 1.00 96.75 96 ARG A CA 1
ATOM 713 C C . ARG A 1 96 ? 1.792 13.670 -6.231 1.00 96.75 96 ARG A C 1
ATOM 715 O O . ARG A 1 96 ? 0.823 14.402 -6.092 1.00 96.75 96 ARG A O 1
ATOM 722 N N . GLN A 1 97 ? 1.798 12.405 -5.808 1.00 96.25 97 GLN A N 1
ATOM 723 C CA . GLN A 1 97 ? 0.675 11.836 -5.057 1.00 96.25 97 GLN A CA 1
ATOM 724 C C . GLN A 1 97 ? 0.451 12.578 -3.732 1.00 96.25 97 GLN A C 1
ATOM 726 O O . GLN A 1 97 ? -0.675 12.959 -3.440 1.00 96.25 97 GLN A O 1
ATOM 731 N N . SER A 1 98 ? 1.522 12.838 -2.974 1.00 96.75 98 SER A N 1
ATOM 732 C CA . SER A 1 98 ? 1.478 13.620 -1.729 1.00 96.75 98 SER A CA 1
ATOM 733 C C . SER A 1 98 ? 0.840 15.002 -1.937 1.00 96.75 98 SER A C 1
ATOM 735 O O . SER A 1 98 ? -0.076 15.363 -1.204 1.00 96.75 98 SER A O 1
ATOM 737 N N . GLU A 1 99 ? 1.223 15.726 -2.993 1.00 96.56 99 GLU A N 1
ATOM 738 C CA . GLU A 1 99 ? 0.608 17.014 -3.350 1.00 96.56 99 GLU A CA 1
ATOM 739 C C . GLU A 1 99 ? -0.874 16.885 -3.744 1.00 96.56 99 GLU A C 1
ATOM 741 O O . GLU A 1 99 ? -1.692 17.716 -3.350 1.00 96.56 99 GLU A O 1
ATOM 746 N N . ILE A 1 100 ? -1.243 15.849 -4.508 1.00 95.06 100 ILE A N 1
ATOM 747 C CA . ILE A 1 100 ? -2.642 15.592 -4.896 1.00 95.06 100 ILE A CA 1
ATOM 748 C C . ILE A 1 100 ? -3.506 15.337 -3.658 1.00 95.06 100 ILE A C 1
ATOM 750 O O . ILE A 1 100 ? -4.603 15.885 -3.562 1.00 95.06 100 ILE A O 1
ATOM 754 N N . TYR A 1 101 ? -3.018 14.538 -2.710 1.00 94.62 101 TYR A N 1
ATOM 755 C CA . TYR A 1 101 ? -3.737 14.250 -1.468 1.00 94.62 101 TYR A CA 1
ATOM 756 C C . TYR A 1 101 ? -3.819 15.486 -0.565 1.00 94.62 101 TYR A C 1
ATOM 758 O O . TYR A 1 101 ? -4.881 15.752 -0.002 1.00 94.62 101 TYR A O 1
ATOM 766 N N . GLY A 1 102 ? -2.768 16.313 -0.536 1.00 95.44 102 GLY A N 1
ATOM 767 C CA . GLY A 1 102 ? -2.777 17.597 0.167 1.00 95.44 102 GLY A CA 1
ATOM 768 C C . GLY A 1 102 ? -3.872 18.543 -0.336 1.00 95.44 102 GLY A C 1
ATOM 769 O O . GLY A 1 102 ? -4.562 19.168 0.464 1.00 95.44 102 GLY A O 1
ATOM 770 N N . ARG A 1 103 ? -4.132 18.576 -1.652 1.00 93.94 103 ARG A N 1
ATOM 771 C CA . ARG A 1 103 ? -5.256 19.346 -2.233 1.00 93.94 103 ARG A CA 1
ATOM 772 C C . ARG A 1 103 ? -6.636 18.822 -1.823 1.00 93.94 103 ARG A C 1
ATOM 774 O O . ARG A 1 103 ? -7.609 19.558 -1.921 1.00 93.94 103 ARG A O 1
ATOM 781 N N . GLN A 1 104 ? -6.722 17.571 -1.381 1.00 91.81 104 GLN A N 1
ATOM 782 C CA . GLN A 1 104 ? -7.941 16.956 -0.847 1.00 91.81 104 GLN A CA 1
ATOM 783 C C . GLN A 1 104 ? -8.024 17.070 0.685 1.00 91.81 104 GLN A C 1
ATOM 785 O O . GLN A 1 104 ? -8.897 16.459 1.295 1.00 91.81 104 GLN A O 1
ATOM 790 N N . GLY A 1 105 ? -7.124 17.840 1.309 1.00 91.81 105 GLY A N 1
ATOM 791 C CA . GLY A 1 105 ? -7.092 18.061 2.755 1.00 91.81 105 GLY A CA 1
ATOM 792 C C . GLY A 1 105 ? -6.389 16.960 3.551 1.00 91.81 105 GLY A C 1
ATOM 793 O O . GLY A 1 105 ? -6.504 16.941 4.773 1.00 91.81 105 GLY A O 1
ATOM 794 N N . VAL A 1 106 ? -5.666 16.044 2.895 1.00 93.69 106 VAL A N 1
ATOM 795 C CA . VAL A 1 106 ? -4.941 14.953 3.563 1.00 93.69 106 VAL A CA 1
ATOM 796 C C . VAL A 1 106 ? -3.441 15.112 3.359 1.00 93.69 106 VAL A C 1
ATOM 798 O O . VAL A 1 106 ? -2.903 14.871 2.278 1.00 93.69 106 VAL A O 1
ATOM 801 N N . GLU A 1 107 ? -2.741 15.472 4.429 1.00 94.00 107 GLU A N 1
ATOM 802 C CA . GLU A 1 107 ? -1.294 15.650 4.402 1.00 94.00 107 GLU A CA 1
ATOM 803 C C . GLU A 1 107 ? -0.572 14.316 4.648 1.00 94.00 107 GLU A C 1
ATOM 805 O O . GLU A 1 107 ? -0.504 13.805 5.765 1.00 94.00 107 GLU A O 1
ATOM 810 N N . LEU A 1 108 ? -0.031 13.724 3.579 1.00 94.69 108 LEU A N 1
ATOM 811 C CA . LEU A 1 108 ? 0.747 12.485 3.643 1.00 94.69 108 LEU A CA 1
ATOM 812 C C . LEU A 1 108 ? 2.177 12.746 3.189 1.00 94.69 108 LEU A C 1
ATOM 814 O O . LEU A 1 108 ? 2.409 13.152 2.051 1.00 94.69 108 LEU A O 1
ATOM 818 N N . SER A 1 109 ? 3.154 12.468 4.050 1.00 95.06 109 SER A N 1
ATOM 819 C CA . SER A 1 109 ? 4.561 12.660 3.703 1.00 95.06 109 SER A CA 1
ATOM 820 C C . SER A 1 109 ? 5.056 11.612 2.696 1.00 95.06 109 SER A C 1
ATOM 822 O O . SER A 1 109 ? 4.599 10.467 2.645 1.00 95.06 109 SER A O 1
ATOM 824 N N . ARG A 1 110 ? 6.069 11.981 1.902 1.00 95.56 110 ARG A N 1
ATOM 825 C CA . ARG A 1 110 ? 6.703 11.064 0.935 1.00 95.56 110 ARG A CA 1
ATOM 826 C C . ARG A 1 110 ? 7.328 9.840 1.605 1.00 95.56 110 ARG A C 1
ATOM 828 O O . ARG A 1 110 ? 7.311 8.758 1.023 1.00 95.56 110 ARG A O 1
ATOM 835 N N . SER A 1 111 ? 7.886 10.008 2.805 1.00 95.00 111 SER A N 1
ATOM 836 C CA . SER A 1 111 ? 8.481 8.919 3.584 1.00 95.00 111 SER A CA 1
ATOM 837 C C . SER A 1 111 ? 7.423 7.924 4.050 1.00 95.00 111 SER A C 1
ATOM 839 O O . SER A 1 111 ? 7.640 6.721 3.921 1.00 95.00 111 SER A O 1
ATOM 841 N N . LEU A 1 112 ? 6.262 8.409 4.499 1.00 94.75 112 LEU A N 1
ATOM 842 C CA . LEU A 1 112 ? 5.133 7.563 4.882 1.00 94.75 112 LEU A CA 1
ATOM 843 C C . LEU A 1 112 ? 4.627 6.739 3.692 1.00 94.75 112 LEU A C 1
ATOM 845 O O . LEU A 1 112 ? 4.551 5.515 3.781 1.00 94.75 112 LEU A O 1
ATOM 849 N N . LEU A 1 113 ? 4.373 7.394 2.553 1.00 95.88 113 LEU A N 1
ATOM 850 C CA . LEU A 1 113 ? 3.960 6.712 1.323 1.00 95.88 113 LEU A CA 1
ATOM 851 C C . LEU A 1 113 ? 4.999 5.676 0.870 1.00 95.88 113 LEU A C 1
ATOM 853 O O . LEU A 1 113 ? 4.641 4.571 0.469 1.00 95.88 113 LEU A O 1
ATOM 857 N N . SER A 1 114 ? 6.291 6.006 0.954 1.00 95.25 114 SER A N 1
ATOM 858 C CA . SER A 1 114 ? 7.361 5.061 0.627 1.00 95.25 114 SER A CA 1
ATOM 859 C C . SER A 1 114 ? 7.373 3.857 1.569 1.00 95.25 114 SER A C 1
ATOM 861 O O . SER A 1 114 ? 7.582 2.739 1.103 1.00 95.25 114 SER A O 1
ATOM 863 N N . GLY A 1 115 ? 7.135 4.067 2.867 1.00 95.31 115 GLY A N 1
ATOM 864 C CA . GLY A 1 115 ? 7.034 2.991 3.853 1.00 95.31 115 GLY A CA 1
ATOM 865 C C . GLY A 1 115 ? 5.846 2.063 3.593 1.00 95.31 115 GLY A C 1
ATOM 866 O O . GLY A 1 115 ? 5.977 0.847 3.714 1.00 95.31 115 GLY A O 1
ATOM 867 N N . TRP A 1 116 ? 4.706 2.608 3.162 1.00 95.69 116 TRP A N 1
ATOM 868 C CA . TRP A 1 116 ? 3.554 1.796 2.759 1.00 95.69 116 TRP A CA 1
ATOM 869 C C . TRP A 1 116 ? 3.821 0.976 1.505 1.00 95.69 116 TRP A C 1
ATOM 871 O O . TRP A 1 116 ? 3.461 -0.199 1.467 1.00 95.69 116 TRP A O 1
ATOM 881 N N . VAL A 1 117 ? 4.484 1.561 0.504 1.00 95.50 117 VAL A N 1
ATOM 882 C CA . VAL A 1 117 ? 4.881 0.818 -0.697 1.00 95.50 117 VAL A CA 1
ATOM 883 C C . VAL A 1 117 ? 5.810 -0.339 -0.330 1.00 95.50 117 VAL A C 1
ATOM 885 O O . VAL A 1 117 ? 5.573 -1.453 -0.778 1.00 95.50 117 VAL A O 1
ATOM 888 N N . ASP A 1 118 ? 6.813 -0.107 0.520 1.00 94.31 118 ASP A N 1
ATOM 889 C CA . ASP A 1 118 ? 7.726 -1.162 0.984 1.00 94.31 118 ASP A CA 1
ATOM 890 C C . ASP A 1 118 ? 6.989 -2.290 1.727 1.00 94.31 118 ASP A C 1
ATOM 892 O O . ASP A 1 118 ? 7.190 -3.473 1.448 1.00 94.31 118 ASP A O 1
ATOM 896 N N . ALA A 1 119 ? 6.065 -1.938 2.626 1.00 94.19 119 ALA A N 1
ATOM 897 C CA . ALA A 1 119 ? 5.241 -2.916 3.329 1.00 94.19 119 ALA A CA 1
ATOM 898 C C . ALA A 1 119 ? 4.377 -3.756 2.373 1.00 94.19 119 ALA A C 1
ATOM 900 O O . ALA A 1 119 ? 4.328 -4.977 2.521 1.00 94.19 119 ALA A O 1
ATOM 901 N N . CYS A 1 120 ? 3.762 -3.130 1.366 1.00 94.06 120 CYS A N 1
ATOM 902 C CA . CYS A 1 120 ? 2.986 -3.846 0.354 1.00 94.06 120 CYS A CA 1
ATOM 903 C C . CYS A 1 120 ? 3.871 -4.759 -0.506 1.00 94.06 120 CYS A C 1
ATOM 905 O O . CYS A 1 120 ? 3.490 -5.896 -0.769 1.00 94.06 120 CYS A O 1
ATOM 907 N N . CYS A 1 121 ? 5.066 -4.308 -0.902 1.00 92.50 121 CYS A N 1
ATOM 908 C CA . CYS A 1 121 ? 6.013 -5.143 -1.647 1.00 92.50 121 CYS A CA 1
ATOM 909 C C . CYS A 1 121 ? 6.381 -6.411 -0.865 1.00 92.50 121 CYS A C 1
ATOM 911 O O . CYS A 1 121 ? 6.372 -7.498 -1.433 1.00 92.50 121 CYS A O 1
ATOM 913 N N . ARG A 1 122 ? 6.629 -6.301 0.449 1.00 93.19 122 ARG A N 1
ATOM 914 C CA . ARG A 1 122 ? 6.906 -7.475 1.297 1.00 93.19 122 ARG A CA 1
ATOM 915 C C . ARG A 1 122 ? 5.739 -8.460 1.343 1.00 93.19 122 ARG A C 1
ATOM 917 O O . ARG A 1 122 ? 5.965 -9.662 1.335 1.00 93.19 122 ARG A O 1
ATOM 924 N N . GLN A 1 123 ? 4.504 -7.963 1.357 1.00 91.81 123 GLN A N 1
ATOM 925 C CA . GLN A 1 123 ? 3.307 -8.814 1.343 1.00 91.81 123 GLN A CA 1
ATOM 926 C C . GLN A 1 123 ? 3.087 -9.507 0.001 1.00 91.81 123 GLN A C 1
ATOM 928 O O . GLN A 1 123 ? 2.555 -10.611 -0.033 1.00 91.81 123 GLN A O 1
ATOM 933 N N . LEU A 1 124 ? 3.507 -8.873 -1.094 1.00 92.75 124 LEU A N 1
ATOM 934 C CA . LEU A 1 124 ? 3.405 -9.423 -2.443 1.00 92.75 124 LEU A CA 1
ATOM 935 C C . LEU A 1 124 ? 4.580 -10.347 -2.815 1.00 92.75 124 LEU A C 1
ATOM 937 O O . LEU A 1 124 ? 4.479 -11.033 -3.828 1.00 92.75 124 LEU A O 1
ATOM 941 N N . SER A 1 125 ? 5.645 -10.422 -2.003 1.00 93.19 125 SER A N 1
ATOM 942 C CA . SER A 1 125 ? 6.823 -11.284 -2.247 1.00 93.19 125 SER A CA 1
ATOM 943 C C . SER A 1 125 ? 6.455 -12.738 -2.570 1.00 93.19 125 SER A C 1
ATOM 945 O O . SER A 1 125 ? 6.939 -13.249 -3.576 1.00 93.19 125 SER A O 1
ATOM 947 N N . PRO A 1 126 ? 5.539 -13.411 -1.837 1.00 94.94 126 PRO A N 1
ATOM 948 C CA . PRO A 1 126 ? 5.195 -14.799 -2.158 1.00 94.94 126 PRO A CA 1
ATOM 949 C C . PRO A 1 126 ? 4.549 -14.951 -3.543 1.00 94.94 126 PRO A C 1
ATOM 951 O O . PRO A 1 126 ? 4.752 -15.955 -4.223 1.00 94.94 126 PRO A O 1
ATOM 954 N N . LEU A 1 127 ? 3.779 -13.947 -3.979 1.00 93.56 127 LEU A N 1
ATOM 955 C CA . LEU A 1 127 ? 3.167 -13.932 -5.307 1.00 93.56 127 LEU A CA 1
ATOM 956 C C . LEU A 1 127 ? 4.216 -13.684 -6.396 1.00 93.56 127 LEU A C 1
ATOM 958 O O . LEU A 1 127 ? 4.175 -14.337 -7.436 1.00 93.56 127 LEU A O 1
ATOM 962 N N . GLU A 1 128 ? 5.155 -12.765 -6.156 1.00 90.38 128 GLU A N 1
ATOM 963 C CA . GLU A 1 128 ? 6.294 -12.524 -7.048 1.00 90.38 128 GLU A CA 1
ATOM 964 C C . GLU A 1 128 ? 7.127 -13.799 -7.228 1.00 90.38 128 GLU A C 1
ATOM 966 O O . GLU A 1 128 ? 7.409 -14.193 -8.358 1.00 90.38 128 GLU A O 1
ATOM 971 N N . GLU A 1 129 ? 7.473 -14.475 -6.133 1.00 91.38 129 GLU A N 1
ATOM 972 C CA . GLU A 1 129 ? 8.264 -15.708 -6.141 1.00 91.38 129 GLU A CA 1
ATOM 973 C C . GLU A 1 129 ? 7.556 -16.833 -6.904 1.00 91.38 129 GLU A C 1
ATOM 975 O O . GLU A 1 129 ? 8.170 -17.493 -7.749 1.00 91.38 129 GLU A O 1
ATOM 980 N N . ALA A 1 130 ? 6.253 -17.018 -6.665 1.00 92.19 130 ALA A N 1
ATOM 981 C CA . ALA A 1 130 ? 5.443 -17.993 -7.388 1.00 92.19 130 ALA A CA 1
ATOM 982 C C . ALA A 1 130 ? 5.380 -17.677 -8.890 1.00 92.19 130 ALA A C 1
ATOM 984 O O . ALA A 1 130 ? 5.541 -18.572 -9.723 1.00 92.19 130 ALA A O 1
ATOM 985 N N . LEU A 1 131 ? 5.194 -16.403 -9.247 1.00 88.94 131 LEU A N 1
ATOM 986 C CA . LEU A 1 131 ? 5.160 -15.961 -10.636 1.00 88.94 131 LEU A CA 1
ATOM 987 C C . LEU A 1 131 ? 6.520 -16.139 -11.321 1.00 88.94 131 LEU A C 1
ATOM 989 O O . LEU A 1 131 ? 6.581 -16.601 -12.457 1.00 88.94 131 LEU A O 1
ATOM 993 N N . HIS A 1 132 ? 7.610 -15.819 -10.632 1.00 87.50 132 HIS A N 1
ATOM 994 C CA . HIS A 1 132 ? 8.967 -16.013 -11.129 1.00 87.50 132 HIS A CA 1
ATOM 995 C C . HIS A 1 132 ? 9.262 -17.500 -11.373 1.00 87.50 132 HIS A C 1
ATOM 997 O O . HIS A 1 132 ? 9.740 -17.868 -12.448 1.00 87.50 132 HIS A O 1
ATOM 1003 N N . GLY A 1 133 ? 8.910 -18.372 -10.420 1.00 88.62 133 GLY A N 1
ATOM 1004 C CA . GLY A 1 133 ? 9.004 -19.824 -10.588 1.00 88.62 133 GLY A CA 1
ATOM 1005 C C . GLY A 1 133 ? 8.188 -20.315 -11.783 1.00 88.62 133 GLY A C 1
ATOM 1006 O O . GLY A 1 133 ? 8.716 -21.044 -12.627 1.00 88.62 133 GLY A O 1
ATOM 1007 N N . TYR A 1 134 ? 6.943 -19.840 -11.903 1.00 86.62 134 TYR A N 1
ATOM 1008 C CA . TYR A 1 134 ? 6.070 -20.143 -13.033 1.00 86.62 134 TYR A CA 1
ATOM 1009 C C . TYR A 1 134 ? 6.666 -19.687 -14.357 1.00 86.62 134 TYR A C 1
ATOM 1011 O O . TYR A 1 134 ? 6.601 -20.442 -15.312 1.00 86.62 134 TYR A O 1
ATOM 1019 N N . VAL A 1 135 ? 7.254 -18.495 -14.459 1.00 85.88 135 VAL A N 1
ATOM 1020 C CA . VAL A 1 135 ? 7.819 -17.984 -15.7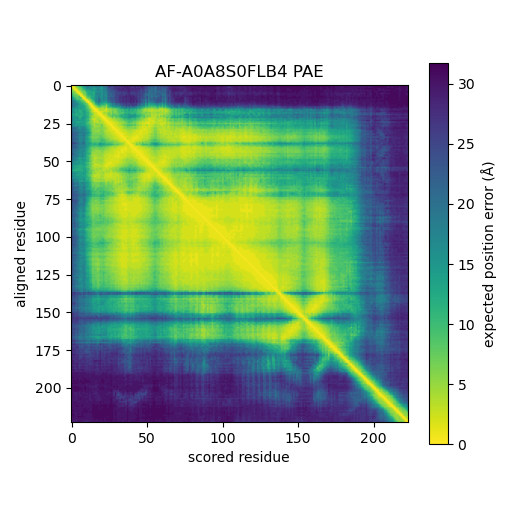19 1.00 85.88 135 VAL A CA 1
ATOM 1021 C C . VAL A 1 135 ? 9.062 -18.773 -16.141 1.00 85.88 135 VAL A C 1
ATOM 1023 O O . VAL A 1 135 ? 9.210 -19.047 -17.331 1.00 85.88 135 VAL A O 1
ATOM 1026 N N . LEU A 1 136 ? 9.879 -19.247 -15.197 1.00 85.00 136 LEU A N 1
ATOM 1027 C CA . LEU A 1 136 ? 11.131 -19.966 -15.480 1.00 85.00 136 LEU A CA 1
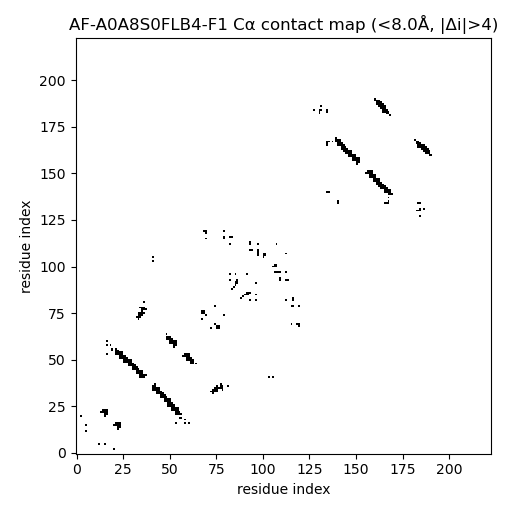ATOM 1028 C C . LEU A 1 136 ? 11.006 -21.480 -15.734 1.00 85.00 136 LEU A C 1
ATOM 1030 O O . LEU A 1 136 ? 11.997 -22.114 -16.078 1.00 85.00 136 LEU A O 1
ATOM 1034 N N . THR A 1 137 ? 9.827 -22.078 -15.566 1.00 82.94 137 THR A N 1
ATOM 1035 C CA . THR A 1 137 ? 9.617 -23.527 -15.783 1.00 82.94 137 THR A CA 1
ATOM 1036 C C . THR A 1 137 ? 9.777 -24.017 -17.248 1.00 82.94 137 THR A C 1
ATOM 1038 O O . THR A 1 137 ? 9.997 -25.206 -17.440 1.00 82.94 137 THR A O 1
ATOM 1041 N N . ASP A 1 138 ? 9.650 -23.170 -18.284 1.00 68.94 138 ASP A N 1
ATOM 1042 C CA . ASP A 1 138 ? 9.649 -23.571 -19.709 1.00 68.94 138 ASP A CA 1
ATOM 1043 C C . ASP A 1 138 ? 11.006 -23.483 -20.391 1.00 68.94 138 ASP A C 1
ATOM 1045 O O . ASP A 1 138 ? 11.868 -22.688 -20.020 1.00 68.94 138 ASP A O 1
ATOM 1049 N N . GLY A 1 139 ? 11.113 -24.200 -21.513 1.00 73.19 139 GLY A N 1
ATOM 1050 C CA . GLY A 1 139 ? 12.245 -24.106 -22.433 1.00 73.19 139 GLY A CA 1
ATOM 1051 C C . GLY A 1 139 ? 12.269 -22.838 -23.301 1.00 73.19 139 GLY A C 1
ATOM 1052 O O . GLY A 1 139 ? 13.286 -22.578 -23.944 1.00 73.19 139 GLY A O 1
ATOM 1053 N N . LYS A 1 140 ? 11.189 -22.041 -23.339 1.00 80.69 140 LYS A N 1
ATOM 1054 C CA . LYS A 1 140 ? 11.086 -20.819 -24.155 1.00 80.69 140 LYS A CA 1
ATOM 1055 C C . LYS A 1 140 ? 10.629 -19.620 -23.325 1.00 80.69 140 LYS A C 1
ATOM 1057 O O . LYS A 1 140 ? 9.543 -19.616 -22.752 1.00 80.69 140 LYS A O 1
ATOM 1062 N N . LEU A 1 141 ? 11.450 -18.573 -23.324 1.00 84.94 141 LEU A N 1
ATOM 1063 C CA . LEU A 1 141 ? 11.199 -17.324 -22.613 1.00 84.94 141 LEU A CA 1
ATOM 1064 C C . LEU A 1 141 ? 11.434 -16.136 -23.544 1.00 84.94 141 LEU A C 1
ATOM 1066 O O . LEU A 1 141 ? 12.458 -16.077 -24.225 1.00 84.94 141 LEU A O 1
ATOM 1070 N N . HIS A 1 142 ? 10.514 -15.173 -23.537 1.00 82.69 142 HIS A N 1
ATOM 1071 C CA . HIS A 1 142 ? 10.744 -13.870 -24.156 1.00 82.69 142 HIS A CA 1
ATOM 1072 C C . HIS A 1 142 ? 11.237 -12.915 -23.078 1.00 82.69 142 HIS A C 1
ATOM 1074 O O . HIS A 1 142 ? 10.600 -12.783 -22.031 1.00 82.69 142 HIS A O 1
ATOM 1080 N N . ALA A 1 143 ? 12.374 -12.274 -23.326 1.00 86.00 143 ALA A N 1
ATOM 1081 C CA . ALA A 1 143 ? 12.968 -11.326 -22.401 1.00 86.00 143 ALA A CA 1
ATOM 1082 C C . ALA A 1 143 ? 13.302 -10.017 -23.118 1.00 86.00 143 ALA A C 1
ATOM 1084 O O . ALA A 1 143 ? 13.866 -10.040 -24.211 1.00 86.00 143 ALA A O 1
ATOM 1085 N N . ASP A 1 144 ? 12.976 -8.897 -22.484 1.00 87.25 144 ASP A N 1
ATOM 1086 C CA . ASP A 1 144 ? 13.386 -7.562 -22.918 1.00 87.25 144 ASP A CA 1
ATOM 1087 C C . ASP A 1 144 ? 14.358 -6.956 -21.897 1.00 87.25 144 ASP A C 1
ATOM 1089 O O . ASP A 1 144 ? 14.123 -7.037 -20.687 1.00 87.25 144 ASP A O 1
ATOM 1093 N N . ASP A 1 145 ? 15.452 -6.372 -22.396 1.00 88.56 145 ASP A N 1
ATOM 1094 C CA . ASP A 1 145 ? 16.471 -5.683 -21.602 1.00 88.56 145 ASP A CA 1
ATOM 1095 C C . ASP A 1 145 ? 16.368 -4.173 -21.804 1.00 88.56 145 ASP A C 1
ATOM 1097 O O . ASP A 1 145 ? 16.862 -3.620 -22.788 1.00 88.56 145 ASP A O 1
ATOM 1101 N N . THR A 1 146 ? 15.752 -3.502 -20.834 1.00 88.56 146 THR A N 1
ATOM 1102 C CA . THR A 1 146 ? 15.588 -2.052 -20.843 1.00 88.56 146 THR A CA 1
ATOM 1103 C C . THR A 1 146 ? 16.637 -1.395 -19.928 1.00 88.56 146 THR A C 1
ATOM 1105 O O . THR A 1 146 ? 16.565 -1.536 -18.700 1.00 88.56 146 THR A O 1
ATOM 1108 N N . PRO A 1 147 ? 17.616 -0.639 -20.464 1.00 90.31 147 PRO A N 1
ATOM 1109 C CA . PRO A 1 147 ? 18.564 0.118 -19.652 1.00 90.31 147 PRO A CA 1
ATOM 1110 C C . PRO A 1 147 ? 17.901 1.358 -19.033 1.00 90.31 147 PRO A C 1
ATOM 1112 O O . PRO A 1 147 ? 17.206 2.112 -19.709 1.00 90.31 147 PRO A O 1
ATOM 1115 N N . VAL A 1 148 ? 18.157 1.610 -17.747 1.00 88.56 148 VAL A N 1
ATOM 1116 C CA . VAL A 1 148 ? 17.585 2.739 -16.993 1.00 88.56 148 VAL A CA 1
ATOM 1117 C C . VAL A 1 148 ? 18.691 3.473 -16.226 1.00 88.56 148 VAL A C 1
ATOM 1119 O O . VAL A 1 148 ? 19.490 2.824 -15.549 1.00 88.56 148 VAL A O 1
ATOM 1122 N N . PRO A 1 149 ? 18.774 4.814 -16.270 1.00 88.31 149 PRO A N 1
ATOM 1123 C CA . PRO A 1 149 ? 19.731 5.559 -15.457 1.00 88.31 149 PRO A CA 1
ATOM 1124 C C . PRO A 1 149 ? 19.343 5.507 -13.971 1.00 88.31 149 PRO A C 1
ATOM 1126 O O . PRO A 1 149 ? 18.247 5.902 -13.581 1.00 88.31 149 PRO A O 1
ATOM 1129 N N . VAL A 1 150 ? 20.262 5.049 -13.122 1.00 86.50 150 VAL A N 1
ATOM 1130 C CA . VAL A 1 150 ? 20.081 4.939 -11.668 1.00 86.50 150 VAL A CA 1
ATOM 1131 C C . VAL A 1 150 ? 21.092 5.834 -10.959 1.00 86.50 150 VAL A C 1
ATOM 1133 O O . VAL A 1 150 ? 22.279 5.832 -11.281 1.00 86.50 150 VAL A O 1
ATOM 1136 N N . LEU A 1 151 ? 20.637 6.604 -9.972 1.00 86.00 151 LEU A N 1
ATOM 1137 C CA . LEU A 1 151 ? 21.512 7.450 -9.161 1.00 86.00 151 LEU A CA 1
ATOM 1138 C C . LEU A 1 151 ? 22.406 6.595 -8.253 1.00 86.00 151 LEU A C 1
ATOM 1140 O O . LEU A 1 151 ? 21.915 5.736 -7.520 1.00 86.00 151 LEU A O 1
ATOM 1144 N N . LEU A 1 152 ? 23.714 6.865 -8.261 1.00 78.25 152 LEU A N 1
ATOM 1145 C CA . LEU A 1 152 ? 24.645 6.340 -7.263 1.00 78.25 152 LEU A CA 1
ATOM 1146 C C . LEU A 1 152 ? 24.634 7.261 -6.033 1.00 78.25 152 LEU A C 1
ATOM 1148 O O . LEU A 1 152 ? 25.002 8.436 -6.162 1.00 78.25 152 LEU A O 1
ATOM 1152 N N . PRO A 1 153 ? 24.248 6.761 -4.843 1.00 73.81 153 PRO A N 1
ATOM 1153 C CA . PRO A 1 153 ? 24.284 7.556 -3.621 1.00 73.81 153 PRO A CA 1
ATOM 1154 C C . PRO A 1 153 ? 25.690 8.125 -3.373 1.00 73.81 153 PRO A C 1
ATOM 1156 O O . PRO A 1 153 ? 26.680 7.415 -3.521 1.00 73.81 153 PRO A O 1
ATOM 1159 N N . GLY A 1 154 ? 25.779 9.410 -3.021 1.00 75.06 154 GLY A N 1
ATOM 1160 C CA . GLY A 1 154 ? 27.031 10.080 -2.639 1.00 75.06 154 GLY A CA 1
ATOM 1161 C C . GLY A 1 154 ? 27.830 10.729 -3.776 1.00 75.06 154 GLY A C 1
ATOM 1162 O O . GLY A 1 154 ? 28.483 11.738 -3.537 1.00 75.06 154 GLY A O 1
ATOM 1163 N N . ASN A 1 155 ? 27.723 10.251 -5.021 1.00 73.12 155 ASN A N 1
ATOM 1164 C CA . ASN A 1 155 ? 28.632 10.690 -6.096 1.00 73.12 155 ASN A CA 1
ATOM 1165 C C . ASN A 1 155 ? 28.023 11.665 -7.117 1.00 73.12 155 ASN A C 1
ATOM 1167 O O . ASN A 1 155 ? 28.717 12.043 -8.058 1.00 73.12 155 ASN A O 1
ATOM 1171 N N . LYS A 1 156 ? 26.738 12.042 -6.983 1.00 77.31 156 LYS A N 1
ATOM 1172 C CA . LYS A 1 156 ? 25.966 12.840 -7.973 1.00 77.31 156 LYS A CA 1
ATOM 1173 C C . LYS A 1 156 ? 26.066 12.317 -9.424 1.00 77.31 156 LYS A C 1
ATOM 1175 O O . LYS A 1 156 ? 25.766 13.037 -10.369 1.00 77.31 156 LYS A O 1
ATOM 1180 N N . LYS A 1 157 ? 26.485 11.062 -9.606 1.00 83.38 157 LYS A N 1
ATOM 1181 C CA . LYS A 1 157 ? 26.660 10.391 -10.897 1.00 83.38 157 LYS A CA 1
ATOM 1182 C C . LYS A 1 157 ? 25.562 9.351 -11.086 1.00 83.38 157 LYS A C 1
ATOM 1184 O O . LYS A 1 157 ? 25.117 8.718 -10.126 1.00 83.38 157 LYS A O 1
ATOM 1189 N N . THR A 1 158 ? 25.154 9.154 -12.330 1.00 84.81 158 THR A N 1
ATOM 1190 C CA . THR A 1 158 ? 24.236 8.087 -12.736 1.00 84.81 158 THR A CA 1
ATOM 1191 C C . THR A 1 158 ? 25.023 6.878 -13.232 1.00 84.81 158 THR A C 1
ATOM 1193 O O . THR A 1 158 ? 26.007 7.031 -13.954 1.00 84.81 158 THR A O 1
ATOM 1196 N N . LYS A 1 159 ? 24.581 5.671 -12.876 1.00 86.81 159 LYS A N 1
ATOM 1197 C CA . LYS A 1 159 ? 25.025 4.408 -13.476 1.00 86.81 159 LYS A CA 1
ATOM 1198 C C . LYS A 1 159 ? 23.879 3.827 -14.296 1.00 86.81 159 LYS A C 1
ATOM 1200 O O . LYS A 1 159 ? 22.723 3.951 -13.906 1.00 86.81 159 LYS A O 1
ATOM 1205 N N . THR A 1 160 ? 24.192 3.157 -15.397 1.00 87.12 160 THR A N 1
ATOM 1206 C CA . THR A 1 160 ? 23.203 2.369 -16.138 1.00 87.12 160 THR A CA 1
ATOM 1207 C C . THR A 1 160 ? 22.796 1.151 -15.309 1.00 87.12 160 THR A C 1
ATOM 1209 O O . THR A 1 160 ? 23.595 0.236 -15.105 1.00 87.12 160 THR A O 1
ATOM 1212 N N . GLY A 1 161 ? 21.569 1.165 -14.794 1.00 88.25 161 GLY A N 1
ATOM 1213 C CA . GLY A 1 161 ? 20.854 -0.022 -14.341 1.00 88.25 161 GLY A CA 1
ATOM 1214 C C . GLY A 1 161 ? 20.160 -0.709 -15.516 1.00 88.25 161 GLY A C 1
ATOM 1215 O O . GLY A 1 161 ? 20.070 -0.148 -16.608 1.00 88.25 161 GLY A O 1
ATOM 1216 N N . ARG A 1 162 ? 19.681 -1.932 -15.298 1.00 86.88 162 ARG A N 1
ATOM 1217 C CA . ARG A 1 162 ? 18.935 -2.706 -16.293 1.00 86.88 162 ARG A CA 1
ATOM 1218 C C . ARG A 1 162 ? 17.672 -3.267 -15.662 1.00 86.88 162 ARG A C 1
ATOM 1220 O O . ARG A 1 162 ? 17.691 -3.662 -14.495 1.00 86.88 162 ARG A O 1
ATOM 1227 N N . LEU A 1 163 ? 16.593 -3.258 -16.427 1.00 87.75 163 LEU A N 1
ATOM 1228 C CA . LEU A 1 163 ? 15.328 -3.888 -16.097 1.00 87.75 163 LEU A CA 1
ATOM 1229 C C . LEU A 1 163 ? 15.109 -5.028 -17.086 1.00 87.75 163 LEU A C 1
ATOM 1231 O O . LEU A 1 163 ? 15.114 -4.796 -18.291 1.00 87.75 163 LEU A O 1
ATOM 1235 N N . TRP A 1 164 ? 14.898 -6.235 -16.565 1.00 87.75 164 TRP A N 1
ATOM 1236 C CA . TRP A 1 164 ? 14.558 -7.397 -17.376 1.00 87.75 164 TRP A CA 1
ATOM 1237 C C . TRP A 1 164 ? 13.087 -7.726 -17.199 1.00 87.75 164 TRP A C 1
ATOM 1239 O O . TRP A 1 164 ? 12.626 -8.026 -16.092 1.00 87.75 164 TRP A O 1
ATOM 1249 N N . THR A 1 165 ? 12.339 -7.652 -18.293 1.00 84.94 165 THR A N 1
ATOM 1250 C CA . THR A 1 165 ? 10.961 -8.143 -18.311 1.00 84.94 165 THR A CA 1
ATOM 1251 C C . THR A 1 165 ? 10.958 -9.506 -18.968 1.00 84.94 165 THR A C 1
ATOM 1253 O O . THR A 1 165 ? 11.481 -9.664 -20.065 1.00 84.94 165 THR A O 1
ATOM 1256 N N . CYS A 1 166 ? 10.430 -10.500 -18.259 1.00 84.38 166 CYS A N 1
ATOM 1257 C CA . CYS A 1 166 ? 10.421 -11.887 -18.697 1.00 84.38 166 CYS A CA 1
ATOM 1258 C C . CYS A 1 166 ? 8.969 -12.336 -18.809 1.00 84.38 166 CYS A C 1
ATOM 1260 O O . CYS A 1 166 ? 8.199 -12.232 -17.848 1.00 84.38 166 CYS A O 1
ATOM 1262 N N . VAL A 1 167 ? 8.598 -12.834 -19.982 1.00 84.06 167 VAL A N 1
ATOM 1263 C CA . VAL A 1 167 ? 7.247 -13.305 -20.268 1.00 84.06 167 VAL A CA 1
ATOM 1264 C C . VAL A 1 167 ? 7.331 -14.716 -20.818 1.00 84.06 167 VAL A C 1
ATOM 1266 O O . VAL A 1 167 ? 8.046 -14.991 -21.786 1.00 84.06 167 VAL A O 1
ATOM 1269 N N . ARG A 1 168 ? 6.561 -15.611 -20.201 1.00 80.62 168 ARG A N 1
ATOM 1270 C CA . ARG A 1 168 ? 6.247 -16.900 -20.800 1.00 80.62 168 ARG A CA 1
ATOM 1271 C C . ARG A 1 168 ? 5.173 -16.685 -21.852 1.00 80.62 168 ARG A C 1
ATOM 1273 O O . ARG A 1 168 ? 4.064 -16.266 -21.528 1.00 80.62 168 ARG A O 1
ATOM 1280 N N . ASP A 1 169 ? 5.517 -16.989 -23.090 1.00 75.38 169 ASP A N 1
ATOM 1281 C CA . ASP A 1 169 ? 4.575 -17.016 -24.195 1.00 75.38 169 ASP A CA 1
ATOM 1282 C C . ASP A 1 169 ? 5.007 -18.095 -25.188 1.00 75.38 169 ASP A C 1
ATOM 1284 O O . ASP A 1 169 ? 6.037 -17.977 -25.864 1.00 75.38 169 ASP A O 1
ATOM 1288 N N . ASP A 1 170 ? 4.205 -19.152 -25.274 1.00 73.94 170 ASP A N 1
ATOM 1289 C CA . ASP A 1 170 ? 4.475 -20.290 -26.151 1.00 73.94 170 ASP A CA 1
ATOM 1290 C C . ASP A 1 170 ? 4.374 -19.895 -27.631 1.00 73.94 170 ASP A C 1
ATOM 1292 O O . ASP A 1 170 ? 4.985 -20.532 -28.498 1.00 73.94 170 ASP A O 1
ATOM 1296 N N . ARG A 1 171 ? 3.680 -18.791 -27.947 1.00 72.62 171 ARG A N 1
ATOM 1297 C CA . ARG A 1 171 ? 3.515 -18.304 -29.320 1.00 72.62 171 ARG A CA 1
ATOM 1298 C C . ARG A 1 171 ? 4.839 -17.848 -29.926 1.00 72.62 171 ARG A C 1
ATOM 1300 O O . ARG A 1 171 ? 5.800 -17.472 -29.250 1.00 72.62 171 ARG A O 1
ATOM 1307 N N . ASN A 1 172 ? 4.910 -17.888 -31.252 1.00 71.50 172 ASN A N 1
ATOM 1308 C CA . ASN A 1 172 ? 6.054 -17.356 -31.989 1.00 71.50 172 ASN A CA 1
ATOM 1309 C C . ASN A 1 172 ? 6.155 -15.835 -31.811 1.00 71.50 172 ASN A C 1
ATOM 1311 O O . ASN A 1 172 ? 5.144 -15.146 -31.652 1.00 71.50 172 ASN A O 1
ATOM 1315 N N . ALA A 1 173 ? 7.385 -15.316 -31.843 1.00 67.25 173 ALA A N 1
ATOM 1316 C CA . ALA A 1 173 ? 7.621 -13.878 -31.796 1.00 67.25 173 ALA A CA 1
ATOM 1317 C C . ALA A 1 173 ? 6.840 -13.179 -32.927 1.00 67.25 173 ALA A C 1
ATOM 1319 O O . ALA A 1 173 ? 6.831 -13.659 -34.060 1.00 67.25 173 ALA A O 1
ATOM 1320 N N . GLY A 1 174 ? 6.153 -12.077 -32.611 1.00 68.94 174 GLY A N 1
ATOM 1321 C CA . GLY A 1 174 ? 5.334 -11.329 -33.576 1.00 68.94 174 GLY A CA 1
ATOM 1322 C C . GLY A 1 174 ? 3.937 -11.902 -33.853 1.00 68.94 174 GLY A C 1
ATOM 1323 O O . GLY A 1 174 ? 3.266 -11.429 -34.767 1.00 68.94 174 GLY A O 1
ATOM 1324 N N . SER A 1 175 ? 3.469 -12.902 -33.095 1.00 69.50 175 SER A N 1
ATOM 1325 C CA . SER A 1 175 ? 2.107 -13.428 -33.272 1.00 69.50 175 SER A CA 1
ATOM 1326 C C . SER A 1 175 ? 1.020 -12.393 -32.924 1.00 69.50 175 SER A C 1
ATOM 1328 O O . SER A 1 175 ? 1.109 -11.689 -31.919 1.00 69.50 175 SER A O 1
ATOM 1330 N N . THR A 1 176 ? -0.034 -12.326 -33.741 1.00 70.56 176 THR A N 1
ATOM 1331 C CA . THR A 1 176 ? -1.189 -11.415 -33.582 1.00 70.56 176 THR A CA 1
ATOM 1332 C C . THR A 1 176 ? -2.400 -12.078 -32.920 1.00 70.56 176 THR A C 1
ATOM 1334 O O . THR A 1 176 ? -3.435 -11.441 -32.727 1.00 70.56 176 THR A O 1
ATOM 1337 N N . LEU A 1 177 ? -2.295 -13.362 -32.562 1.00 68.12 177 LEU A N 1
ATOM 1338 C CA . LEU A 1 177 ? -3.369 -14.103 -31.904 1.00 68.12 177 LEU A CA 1
ATOM 1339 C C . LEU A 1 177 ? -3.639 -13.521 -30.514 1.00 68.12 177 LEU A C 1
ATOM 1341 O O . LEU A 1 177 ? -2.705 -13.278 -29.753 1.00 68.12 177 LEU A O 1
ATOM 1345 N N . ALA A 1 178 ? -4.912 -13.319 -30.171 1.00 55.47 178 ALA A N 1
ATOM 1346 C CA . ALA A 1 178 ? -5.306 -12.778 -28.875 1.00 55.47 178 ALA A CA 1
ATOM 1347 C C . ALA A 1 178 ? -4.898 -13.716 -27.728 1.00 55.47 178 ALA A C 1
ATOM 1349 O O . ALA A 1 178 ? -5.059 -14.935 -27.791 1.00 55.47 178 ALA A O 1
ATOM 1350 N N . ASP A 1 179 ? -4.357 -13.123 -26.671 1.00 57.03 179 ASP A N 1
ATOM 1351 C CA . ASP A 1 179 ? -3.811 -13.843 -25.530 1.00 57.03 179 ASP A CA 1
ATOM 1352 C C . ASP A 1 179 ? -4.912 -14.192 -24.520 1.00 57.03 179 ASP A C 1
ATOM 1354 O O . ASP A 1 179 ? -5.526 -13.296 -23.944 1.00 57.03 179 ASP A O 1
ATOM 1358 N N . ARG A 1 180 ? -5.164 -15.485 -24.286 1.00 49.94 180 ARG A N 1
ATOM 1359 C CA . ARG A 1 180 ? -6.090 -15.949 -23.235 1.00 49.94 180 ARG A CA 1
ATOM 1360 C C . ARG A 1 180 ? -5.412 -16.149 -21.872 1.00 49.94 180 ARG A C 1
ATOM 1362 O O . ARG A 1 180 ? -6.125 -16.379 -20.899 1.00 49.94 180 ARG A O 1
ATOM 1369 N N . ARG A 1 181 ? -4.075 -16.100 -21.778 1.00 52.34 181 ARG A N 1
ATOM 1370 C CA . ARG A 1 181 ? -3.303 -16.438 -20.564 1.00 52.34 181 ARG A CA 1
ATOM 1371 C C . ARG A 1 181 ? -2.075 -15.537 -20.388 1.00 52.34 181 ARG A C 1
ATOM 1373 O O . ARG A 1 181 ? -0.961 -16.019 -20.202 1.00 52.34 181 ARG A O 1
ATOM 1380 N N . ARG A 1 182 ? -2.268 -14.216 -20.393 1.00 50.34 182 ARG A N 1
ATOM 1381 C CA . ARG A 1 182 ? -1.165 -13.287 -20.127 1.00 50.34 182 ARG A CA 1
ATOM 1382 C C . ARG A 1 182 ? -0.875 -13.212 -18.628 1.00 50.34 182 ARG A C 1
ATOM 1384 O O . ARG A 1 182 ? -1.621 -12.582 -17.885 1.00 50.34 182 ARG A O 1
ATOM 1391 N N . CYS A 1 183 ? 0.228 -13.813 -18.191 1.00 44.50 183 CYS A N 1
ATOM 1392 C CA . CYS A 1 183 ? 0.800 -13.579 -16.865 1.00 44.50 183 CYS A CA 1
ATOM 1393 C C . CYS A 1 183 ? 2.281 -13.218 -17.040 1.00 44.50 183 CYS A C 1
ATOM 1395 O O . CYS A 1 183 ? 3.097 -14.076 -17.367 1.00 44.50 183 CYS A O 1
ATOM 1397 N N . GLY A 1 184 ? 2.613 -11.930 -16.926 1.00 47.38 184 GLY A N 1
ATOM 1398 C CA . GLY A 1 184 ? 3.981 -11.428 -17.073 1.00 47.38 184 GLY A CA 1
ATOM 1399 C C . GLY A 1 184 ? 4.585 -11.075 -15.719 1.00 47.38 184 GLY A C 1
ATOM 1400 O O . GLY A 1 184 ? 3.928 -10.416 -14.917 1.00 47.38 184 GLY A O 1
ATOM 1401 N N . SER A 1 185 ? 5.836 -11.472 -15.478 1.00 45.03 185 SER A N 1
ATOM 1402 C CA . SER A 1 185 ? 6.631 -10.993 -14.340 1.00 45.03 185 SER A CA 1
ATOM 1403 C C . SER A 1 185 ? 7.558 -9.863 -14.777 1.00 45.03 185 SER A C 1
ATOM 1405 O O . SER A 1 185 ? 8.408 -10.051 -15.651 1.00 45.03 185 SER A O 1
ATOM 1407 N N . LEU A 1 186 ? 7.462 -8.706 -14.124 1.00 40.84 186 LEU A N 1
ATOM 1408 C CA . LEU A 1 186 ? 8.548 -7.728 -14.121 1.00 40.84 186 LEU A CA 1
ATOM 1409 C C . LEU A 1 186 ? 9.505 -8.087 -12.986 1.00 40.84 186 LEU A C 1
ATOM 1411 O O . LEU A 1 186 ? 9.183 -7.862 -11.823 1.00 40.84 186 LEU A O 1
ATOM 1415 N N . THR A 1 187 ? 10.685 -8.614 -13.315 1.00 40.97 187 THR A N 1
ATOM 1416 C CA . THR A 1 187 ? 11.721 -8.875 -12.306 1.00 40.97 187 THR A CA 1
ATOM 1417 C C . THR A 1 187 ? 12.721 -7.721 -12.343 1.00 40.97 187 THR A C 1
ATOM 1419 O O . THR A 1 187 ? 13.663 -7.702 -13.134 1.00 40.97 187 THR A O 1
ATOM 1422 N N . ALA A 1 188 ? 12.514 -6.703 -11.508 1.00 31.47 188 ALA A N 1
ATOM 1423 C CA . ALA A 1 188 ? 13.422 -5.562 -11.417 1.00 31.47 188 ALA A CA 1
ATOM 1424 C C . ALA A 1 188 ? 14.604 -5.881 -10.489 1.00 31.47 188 ALA A C 1
ATOM 1426 O O . ALA A 1 188 ? 14.594 -5.540 -9.307 1.00 31.47 188 ALA A O 1
ATOM 1427 N N . ARG A 1 189 ? 15.657 -6.519 -11.013 1.00 36.28 189 ARG A N 1
ATOM 1428 C CA . ARG A 1 189 ? 16.903 -6.714 -10.258 1.00 36.28 189 ARG A CA 1
ATOM 1429 C C . ARG A 1 189 ? 17.857 -5.541 -10.503 1.00 36.28 189 ARG A C 1
ATOM 1431 O O . ARG A 1 189 ? 18.671 -5.569 -11.418 1.00 36.28 189 ARG A O 1
ATOM 1438 N N . THR A 1 190 ? 17.817 -4.512 -9.653 1.00 27.39 190 THR A N 1
ATOM 1439 C CA . THR A 1 190 ? 18.955 -3.582 -9.552 1.00 27.39 190 THR A CA 1
ATOM 1440 C C . THR A 1 190 ? 20.134 -4.336 -8.958 1.00 27.39 190 THR A C 1
ATOM 1442 O O . THR A 1 190 ? 20.135 -4.644 -7.766 1.00 27.39 190 THR A O 1
ATOM 1445 N N . GLU A 1 191 ? 21.145 -4.624 -9.770 1.00 30.84 191 GLU A N 1
ATOM 1446 C CA . GLU A 1 191 ? 22.424 -5.149 -9.304 1.00 30.84 191 GLU A CA 1
ATOM 1447 C C . GLU A 1 191 ? 23.138 -4.063 -8.470 1.00 30.84 191 GLU A C 1
ATOM 1449 O O . GLU A 1 191 ? 23.967 -3.285 -8.953 1.00 30.84 191 GLU A O 1
ATOM 1454 N N . LYS A 1 192 ? 22.756 -3.946 -7.190 1.00 27.58 192 LYS A N 1
ATOM 1455 C CA . LYS A 1 192 ? 23.548 -3.238 -6.185 1.00 27.58 192 LYS A CA 1
ATOM 1456 C C . LYS A 1 192 ? 24.810 -4.060 -5.970 1.00 27.58 192 LYS A C 1
ATOM 1458 O O . LYS A 1 192 ? 24.762 -5.165 -5.438 1.00 27.58 192 LYS A O 1
ATOM 1463 N N . ALA A 1 193 ? 25.937 -3.506 -6.393 1.00 27.52 193 ALA A N 1
ATOM 1464 C CA . ALA A 1 193 ? 27.242 -4.050 -6.080 1.00 27.52 193 ALA A CA 1
ATOM 1465 C C . ALA A 1 193 ? 27.385 -4.238 -4.554 1.00 27.52 193 ALA A C 1
ATOM 1467 O O . ALA A 1 193 ? 27.283 -3.281 -3.793 1.00 27.52 193 ALA A O 1
ATOM 1468 N N . SER A 1 194 ? 27.651 -5.485 -4.158 1.00 28.50 194 SER A N 1
ATOM 1469 C CA . SER A 1 194 ? 28.343 -5.909 -2.936 1.00 28.50 194 SER A CA 1
ATOM 1470 C C . SER A 1 194 ? 27.740 -5.535 -1.570 1.00 28.50 194 SER A C 1
ATOM 1472 O O . SER A 1 194 ? 28.191 -4.596 -0.921 1.00 28.50 194 SER A O 1
ATOM 1474 N N . ILE A 1 195 ? 26.882 -6.412 -1.033 1.00 25.23 195 ILE A N 1
ATOM 1475 C CA . ILE A 1 195 ? 26.956 -6.824 0.382 1.00 25.23 195 ILE A 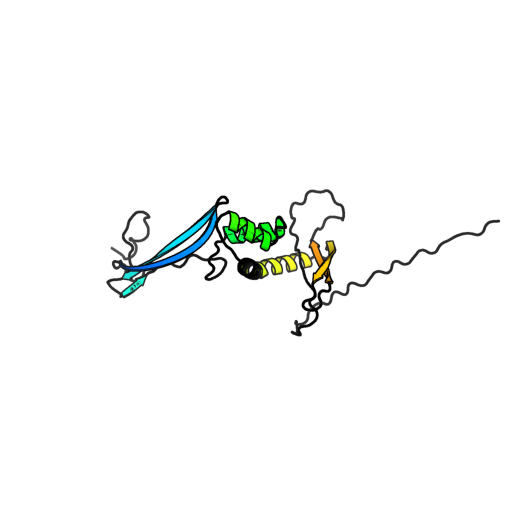CA 1
ATOM 1476 C C . ILE A 1 195 ? 26.897 -8.354 0.413 1.00 25.23 195 ILE A C 1
ATOM 1478 O O . ILE A 1 195 ? 25.927 -8.966 -0.028 1.00 25.23 195 ILE A O 1
ATOM 1482 N N . ARG A 1 196 ? 27.980 -8.971 0.893 1.00 27.06 196 ARG A N 1
ATOM 1483 C CA . ARG A 1 196 ? 28.155 -10.422 1.010 1.00 27.06 196 ARG A CA 1
ATOM 1484 C C . ARG A 1 196 ? 27.070 -11.027 1.910 1.00 27.06 196 ARG A C 1
ATOM 1486 O O . ARG A 1 196 ? 27.101 -10.815 3.119 1.00 27.06 196 ARG A O 1
ATOM 1493 N N . ARG A 1 197 ? 26.188 -11.855 1.348 1.00 26.33 197 ARG A N 1
ATOM 1494 C CA . ARG A 1 197 ? 25.581 -12.997 2.050 1.00 26.33 197 ARG A CA 1
ATOM 1495 C C . ARG A 1 197 ? 25.541 -14.203 1.104 1.00 26.33 197 ARG A C 1
ATOM 1497 O O . ARG A 1 197 ? 25.273 -14.015 -0.082 1.00 26.33 197 ARG A O 1
ATOM 1504 N N . PRO A 1 198 ? 25.870 -15.412 1.587 1.00 25.95 198 PRO A N 1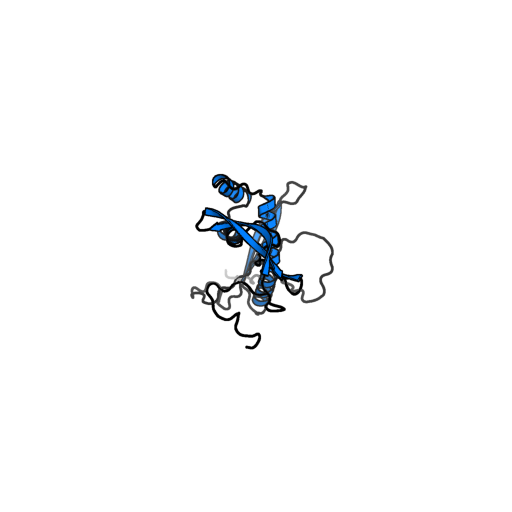
ATOM 1505 C CA . PRO A 1 198 ? 26.022 -16.584 0.740 1.00 25.95 198 PRO A CA 1
ATOM 1506 C C . PRO A 1 198 ? 24.634 -17.102 0.359 1.00 25.95 198 PRO A C 1
ATOM 1508 O O . PRO A 1 198 ? 23.899 -17.595 1.210 1.00 25.95 198 PRO A O 1
ATOM 1511 N N . ILE A 1 199 ? 24.266 -16.974 -0.914 1.00 30.53 199 ILE A N 1
ATOM 1512 C CA . ILE A 1 199 ? 23.109 -17.682 -1.463 1.00 30.53 199 ILE A CA 1
ATOM 1513 C C . ILE A 1 199 ? 23.597 -19.074 -1.858 1.00 30.53 199 ILE A C 1
ATOM 1515 O O . ILE A 1 199 ? 24.535 -19.227 -2.642 1.00 30.53 199 ILE A O 1
ATOM 1519 N N . LEU A 1 200 ? 22.990 -20.071 -1.218 1.00 27.03 200 LEU A N 1
ATOM 1520 C CA . LEU A 1 200 ? 23.201 -21.491 -1.443 1.00 27.03 200 LEU A CA 1
ATOM 1521 C C . LEU A 1 200 ? 22.968 -21.876 -2.911 1.00 27.03 200 LEU A C 1
ATOM 1523 O O . LEU A 1 200 ? 22.200 -21.261 -3.643 1.00 27.03 200 LEU A O 1
ATOM 1527 N N . ARG A 1 201 ? 23.707 -22.918 -3.290 1.00 29.81 201 ARG A N 1
ATOM 1528 C CA . ARG A 1 201 ? 23.872 -23.541 -4.606 1.00 29.81 201 ARG A CA 1
ATOM 1529 C C . ARG A 1 201 ? 22.569 -23.749 -5.386 1.00 29.81 201 ARG A C 1
ATOM 1531 O O . ARG A 1 201 ? 21.606 -24.275 -4.844 1.00 29.81 201 ARG A O 1
ATOM 1538 N N . GLY A 1 202 ? 22.644 -23.520 -6.698 1.00 25.86 202 GLY A N 1
ATOM 1539 C CA 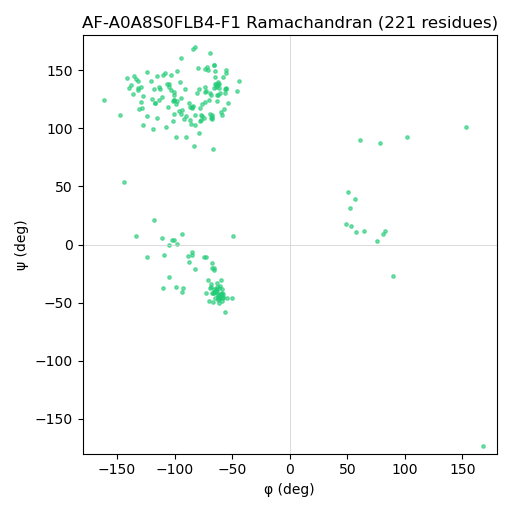. GLY A 1 202 ? 21.736 -24.120 -7.676 1.00 25.86 202 GLY A CA 1
ATOM 1540 C C . GLY A 1 202 ? 21.561 -23.279 -8.937 1.00 25.86 202 GLY A C 1
ATOM 1541 O O . GLY A 1 202 ? 20.783 -22.339 -8.932 1.00 25.86 202 GLY A O 1
ATOM 1542 N N . SER A 1 203 ? 22.262 -23.668 -10.008 1.00 22.53 203 SER A N 1
ATOM 1543 C CA . SER A 1 203 ? 22.041 -23.255 -11.408 1.00 22.53 203 SER A CA 1
ATOM 1544 C C . SER A 1 203 ? 22.551 -21.866 -11.822 1.00 22.53 203 SER A C 1
ATOM 1546 O O . SER A 1 203 ? 21.826 -20.877 -11.868 1.00 22.53 203 SER A O 1
ATOM 1548 N N . VAL A 1 204 ? 23.822 -21.818 -12.233 1.00 22.33 204 VAL A N 1
ATOM 1549 C CA . VAL A 1 204 ? 24.360 -20.744 -13.080 1.00 22.33 204 VAL A CA 1
ATOM 1550 C C . VAL A 1 204 ? 23.894 -21.006 -14.515 1.00 22.33 204 VAL A C 1
ATOM 1552 O O . VAL A 1 204 ? 24.400 -21.918 -15.165 1.00 22.33 204 VAL A O 1
ATOM 1555 N N . VAL A 1 205 ? 22.946 -20.219 -15.025 1.00 25.44 205 VAL A N 1
ATOM 1556 C CA . VAL A 1 205 ? 22.654 -20.185 -16.466 1.00 25.44 205 VAL A CA 1
ATOM 1557 C C . VAL A 1 205 ? 23.667 -19.245 -17.118 1.00 25.44 205 VAL A C 1
ATOM 1559 O O . VAL A 1 205 ? 23.572 -18.025 -16.999 1.00 25.44 205 VAL A O 1
ATOM 1562 N N . TYR A 1 206 ? 24.679 -19.808 -17.781 1.00 22.77 206 TYR A N 1
ATOM 1563 C CA . TYR A 1 206 ? 25.583 -19.040 -18.638 1.00 22.77 206 TYR A CA 1
ATOM 1564 C C . TYR A 1 206 ? 24.848 -18.677 -19.933 1.00 22.77 206 TYR A C 1
ATOM 1566 O O . TYR A 1 206 ? 24.623 -19.534 -20.785 1.00 22.77 206 TYR A O 1
ATOM 1574 N N . CYS A 1 207 ? 24.507 -17.401 -20.121 1.00 23.16 207 CYS A N 1
ATOM 1575 C CA . CYS A 1 207 ? 24.104 -16.902 -21.432 1.00 23.16 207 CYS A CA 1
ATOM 1576 C C . CYS A 1 207 ? 25.374 -16.667 -22.264 1.00 23.16 207 CYS A C 1
ATOM 1578 O O . CYS A 1 207 ? 26.067 -15.657 -22.111 1.00 23.16 207 CYS A O 1
ATOM 1580 N N . ARG A 1 208 ? 25.748 -17.650 -23.091 1.00 22.66 208 ARG A N 1
ATOM 1581 C CA . ARG A 1 208 ? 26.876 -17.525 -24.021 1.00 22.66 208 ARG A CA 1
ATOM 1582 C C . ARG A 1 208 ? 26.450 -16.617 -25.173 1.00 22.66 208 ARG A C 1
ATOM 1584 O O . ARG A 1 208 ? 25.483 -16.905 -25.870 1.00 22.66 208 ARG A O 1
ATOM 1591 N N . ARG A 1 209 ? 27.194 -15.532 -25.391 1.00 25.00 209 ARG A N 1
ATOM 1592 C CA . ARG A 1 209 ? 27.059 -14.666 -26.568 1.00 25.00 209 ARG A CA 1
ATOM 1593 C C . ARG A 1 209 ? 27.298 -15.511 -27.825 1.00 25.00 209 ARG A C 1
ATOM 1595 O O . ARG A 1 209 ? 28.414 -15.976 -28.040 1.00 25.00 209 ARG A O 1
ATOM 1602 N N . MET A 1 210 ? 26.261 -15.734 -28.630 1.00 23.83 210 MET A N 1
ATOM 1603 C CA . MET A 1 210 ? 26.409 -16.312 -29.966 1.00 23.83 210 MET A CA 1
ATOM 1604 C C . MET A 1 210 ? 27.144 -15.290 -30.841 1.00 23.83 210 MET A C 1
ATOM 1606 O O . MET A 1 210 ? 26.601 -14.231 -31.149 1.00 23.83 210 MET A O 1
ATOM 1610 N N . HIS A 1 211 ? 28.392 -15.584 -31.206 1.00 26.91 211 HIS A N 1
ATOM 1611 C CA . HIS A 1 211 ? 29.029 -14.952 -32.357 1.00 26.91 211 HIS A CA 1
ATOM 1612 C C . HIS A 1 211 ? 28.453 -15.606 -33.613 1.00 26.91 211 HIS A C 1
ATOM 1614 O O . HIS A 1 211 ? 28.557 -16.819 -33.785 1.00 26.91 211 HIS A O 1
ATOM 1620 N N . THR A 1 212 ? 27.830 -14.813 -34.478 1.00 32.06 212 THR A N 1
ATOM 1621 C CA . THR A 1 212 ? 27.471 -15.239 -35.829 1.00 32.06 212 THR A CA 1
ATOM 1622 C C . THR A 1 212 ? 28.757 -15.434 -36.646 1.00 32.06 212 THR A C 1
ATOM 1624 O O . THR A 1 212 ? 29.593 -14.527 -36.669 1.00 32.06 212 THR A O 1
ATOM 1627 N N . PRO A 1 213 ? 28.967 -16.579 -37.324 1.00 32.19 213 PRO A N 1
ATOM 1628 C CA . PRO A 1 213 ? 30.014 -16.689 -38.330 1.00 32.19 213 PRO A CA 1
ATOM 1629 C C . PRO A 1 213 ? 29.608 -15.826 -39.527 1.00 32.19 213 PRO A C 1
ATOM 1631 O O . PRO A 1 213 ? 28.610 -16.099 -40.193 1.00 32.19 213 PRO A O 1
ATOM 1634 N N . GLY A 1 214 ? 30.358 -14.749 -39.755 1.00 30.33 214 GLY A N 1
ATOM 1635 C CA . GLY A 1 214 ? 30.258 -13.944 -40.964 1.00 30.33 214 GLY A CA 1
ATOM 1636 C C . GLY A 1 214 ? 30.630 -14.783 -42.182 1.00 30.33 214 GLY A C 1
ATOM 1637 O O . GLY A 1 214 ? 31.658 -15.454 -42.204 1.00 30.33 214 GLY A O 1
ATOM 1638 N N . SER A 1 215 ? 29.738 -14.735 -43.161 1.00 33.06 215 SER A N 1
ATOM 1639 C CA . SER A 1 215 ? 29.772 -15.341 -44.485 1.00 33.06 215 SER A CA 1
ATOM 1640 C C . SER A 1 215 ? 31.095 -15.170 -45.231 1.00 33.06 215 SER A C 1
ATOM 1642 O O . SER A 1 215 ? 31.590 -14.056 -45.405 1.00 33.06 215 SER A O 1
ATOM 1644 N N . THR A 1 216 ? 31.583 -16.280 -45.777 1.00 32.25 216 THR A N 1
ATOM 1645 C CA . THR A 1 216 ? 32.534 -16.345 -46.885 1.00 32.25 216 THR A CA 1
ATOM 1646 C C . THR A 1 216 ? 31.956 -15.599 -48.090 1.00 32.25 216 THR A C 1
ATOM 1648 O O . THR A 1 216 ? 30.916 -15.981 -48.626 1.00 32.25 216 THR A O 1
ATOM 1651 N N . SER A 1 217 ? 32.613 -14.524 -48.520 1.00 30.23 217 SER A N 1
ATOM 1652 C CA . SER A 1 217 ? 32.341 -13.879 -49.802 1.00 30.23 217 SER A CA 1
ATOM 1653 C C . SER A 1 217 ? 32.956 -14.714 -50.927 1.00 30.23 217 SER A C 1
ATOM 1655 O O . SER A 1 217 ? 34.178 -14.780 -51.061 1.00 30.23 217 SER A O 1
ATOM 1657 N N . CYS A 1 218 ? 32.113 -15.342 -51.742 1.00 29.53 218 CYS A N 1
ATOM 1658 C CA . CYS A 1 218 ? 32.489 -15.793 -53.075 1.00 29.53 218 CYS A CA 1
ATOM 1659 C C . CYS A 1 218 ? 32.378 -14.597 -54.028 1.00 29.53 218 CYS A C 1
ATOM 1661 O O . CYS A 1 218 ? 31.268 -14.163 -54.325 1.00 29.53 218 CYS A O 1
ATOM 1663 N N . THR A 1 219 ? 33.503 -14.102 -54.540 1.00 35.28 219 THR A N 1
ATOM 1664 C CA . THR A 1 219 ? 33.514 -13.306 -55.773 1.00 35.28 219 THR A CA 1
ATOM 1665 C C . THR A 1 219 ? 34.467 -13.988 -56.737 1.00 35.28 219 THR A C 1
ATOM 1667 O O . THR A 1 219 ? 35.667 -14.081 -56.485 1.00 35.28 219 THR A O 1
ATOM 1670 N N . GLY A 1 220 ? 33.886 -14.558 -57.791 1.00 28.78 220 GLY A N 1
ATOM 1671 C CA . GLY A 1 220 ? 34.594 -15.234 -58.863 1.00 28.78 220 GLY A CA 1
ATOM 1672 C C . GLY A 1 220 ? 35.365 -14.263 -59.752 1.00 28.78 220 GLY A C 1
ATOM 1673 O O . GLY A 1 220 ? 34.981 -13.110 -59.934 1.00 28.78 220 GLY A O 1
ATOM 1674 N N . MET A 1 221 ? 36.454 -14.791 -60.304 1.00 32.50 221 MET A N 1
ATOM 1675 C CA . MET A 1 221 ? 37.211 -14.244 -61.423 1.00 32.50 221 MET A CA 1
ATOM 1676 C C . MET A 1 221 ? 36.353 -14.231 -62.694 1.00 32.50 221 MET A C 1
ATOM 1678 O O . MET A 1 221 ? 35.747 -15.250 -63.026 1.00 32.50 221 MET A O 1
ATOM 1682 N N . ALA A 1 222 ? 36.382 -13.125 -63.435 1.00 32.03 222 ALA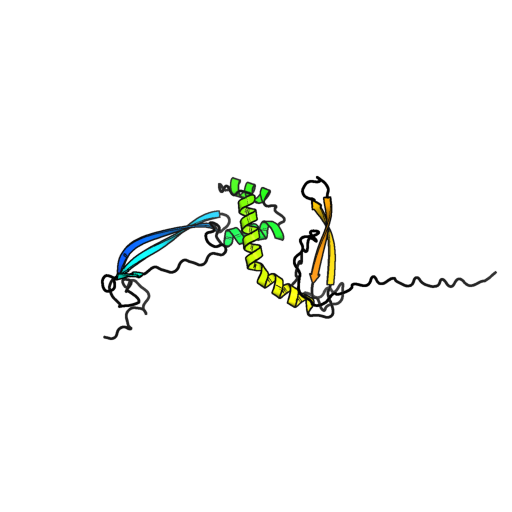 A N 1
ATOM 1683 C CA . ALA A 1 222 ? 36.172 -13.098 -64.881 1.00 32.03 222 ALA A CA 1
ATOM 1684 C C . ALA A 1 222 ? 36.726 -11.782 -65.454 1.00 32.03 222 ALA A C 1
ATOM 1686 O O . ALA A 1 222 ? 36.280 -10.718 -65.032 1.00 32.03 222 ALA A O 1
ATOM 1687 N N . GLY A 1 223 ? 37.635 -11.889 -66.433 1.00 30.80 223 GLY A N 1
ATOM 1688 C CA . GLY A 1 223 ? 38.016 -10.814 -67.363 1.00 30.80 223 GLY A CA 1
ATOM 1689 C C . GLY A 1 223 ? 39.226 -9.993 -66.967 1.00 30.80 223 GLY A C 1
ATOM 1690 O O . GLY A 1 223 ? 39.018 -8.953 -66.312 1.00 30.80 223 GLY A O 1
#

Secondary structure (DSSP, 8-state):
--TTSSSS--S-PPPBPTTT-PBEEEEEEEEEEEEEEETTEEEEEEEEEEEEEETTT--EEEPPPPP-SSTT-SB-HHHHHHHHHHHHTS---HHHHHHHHHHTT----HHHHHHHHHHHHHHHHHHHHHHHHHHHTSS--EEEEEEEEEEPTTTS-EEEEEEEEEE---SPTT--SPPS---EEEE------------------------------------

Nearest PDB structures (foldseek):
  8p0w-assembly1_G  TM=2.893E-01  e=2.199E+00  Homo sapiens
  6xyw-assembly1_Bd  TM=2.659E-01  e=1.845E+00  Arabidopsis thaliana
  8f2u-assembly1_J  TM=2.241E-01  e=1.547E+00  Homo sapiens
  8f2r-assembly1_D  TM=2.681E-01  e=3.953E+00  Homo sapiens

pLDDT: mean 73.92, std 24.64, range [22.33, 96.75]

Sequence (223 aa):
MTKSDCCLQGDTSAPCCPNCGGSLSYLGEDIAEQLELMRSAFRVIRTVREKHACTQCDAIVQAPAPSRPIERGIAGPGLLARVLTSKYAEHTPLYRQSEIYGRQGVELSRSLLSGWVDACCRQLSPLEEALHGYVLTDGKLHADDTPVPVLLPGNKKTKTGRLWTCVRDDRNAGSTLADRRRCGSLTARTEKASIRRPILRGSVVYCRRMHTPGSTSCTGMAG

Foldseek 3Di:
DDPPPQPPDPDDDQDADPPPRAHWDWDAKDWDWAWAQDPNATDIDIDIWTWTAGPPPRDIDIDDDDDALDVVDRYGPRRLVCLVCCVPVVVQQLVNVQVVVVVNVDHDDSVNSVVSVVSVVVVCVVVLVVLVVVLPPDPDKDKDKDWDWDDDPPPRDTDTFIWIKIWDDPDDPPDPDDDPDGDTHGDRDGPPPDDDDDDDDDDDDDPDDDDDPDDDDDDDDDD